Protein AF-A0A938ZQP7-F1 (afdb_monomer)

Radius of gyration: 25.9 Å; Cα contacts (8 Å, |Δi|>4): 261; chains: 1; bounding box: 76×61×59 Å

Nearest PDB structures (foldseek):
  6zbf-assembly1_D  TM=2.686E-01  e=8.916E+00  Plasmodium falciparum

Mean predicted aligned error: 12.5 Å

pLDDT: mean 76.98, std 20.57, range [27.81, 98.25]

Secondary structure (DSSP, 8-state):
-HHHHHHTT-----B-TTT-TT----GGGBHHHHHHHHHHT-TTTS-TTSS-S--S-TT-PPPSS--HHHHHHHHHHGGGHHHHHHHHHHHHHHHHHHHHS-SSTT---STT-BTTS-EE-TTSS-EESSB--TTTTHHHHHHGGGGB-TTS-BSS-HHHHHHHHHHHHIIIIIHHHHHHHHHTT---GGGGGG-HHHHHHHHHHHHHHHHHHHHHHHHHHHHHHHHHHHHS-----------------------------

Foldseek 3Di:
DVVVCVVVVAAFQADEPPDDDPRPPAPQQHPVLLVLLLQLLQCVQAPPPDPDPHNGCQPDDDDPDQDPVNVVSCVLSVVCSVVSLVLVLVLLVVVLVDLVDDPDPPDDLFAQKAQCDWHAHRRRPDIGSIDHASCLCSLVSSLQSLQADNSRDGVDDCVVCVVVLSCQCCVVPSVVVRNVCVVVVHHCHSVVSVPVVSSVVSNVSSNVVVVVVVVVVVVVVVVVVVVVVVVVDDDDDDDDDDDDDDDDDDDDDDDDDDDDD

Sequence (261 aa):
LAQLEQKEDRKFRIAYYQNQSGALRNAQCNVTHLLKLLYCLDRNKYNPDGNKRAKHPAGMSIPSNITDTERERLTALLPLLSQALWIEQRLYEIIQEHISNPRRKGVNDLASIDIRKTTLLPDSKYSFGFGAPTDLALPIIASYRVFLDKDYKWILPFNEFAEDFLQHLWTNYFRKYLVSEKTAGNTVGTKISRNQEIWESLYISAQSYLNQHLMQMVNSGKQESESEVTQGTKGRVQAGKKRNNSTRFLLRDSFWMGDGF

Solvent-accessible surface area (backbone atoms only — not comparable to full-atom values): 15704 Å² total; per-residue (Å²): 105,72,67,54,28,66,74,65,77,45,65,66,54,58,39,53,97,74,84,57,86,89,56,72,95,41,70,43,14,22,64,70,39,56,52,51,48,42,52,31,49,33,37,87,72,34,30,73,92,43,98,54,92,50,40,58,77,54,74,74,73,79,68,95,66,82,50,70,72,55,48,54,53,48,59,67,42,52,81,49,44,64,57,44,51,46,52,46,53,49,53,51,49,55,50,49,56,52,66,74,64,40,99,50,89,93,59,79,60,47,34,48,56,36,74,90,37,67,31,52,43,36,51,63,77,53,68,42,74,32,24,62,42,71,46,64,48,47,52,63,52,26,25,54,24,71,45,37,49,95,83,68,43,62,77,54,66,62,90,80,46,50,68,65,50,52,50,47,47,38,71,76,44,55,50,56,52,29,32,52,37,31,75,73,69,44,67,51,45,73,51,55,44,65,40,61,66,60,45,52,51,42,36,53,52,34,48,54,52,50,53,52,54,53,52,49,56,59,52,53,58,49,52,56,54,55,54,56,60,63,69,77,70,84,80,83,89,87,88,84,83,91,86,89,83,91,81,87,81,89,76,82,84,87,83,90,82,84,85,90,133

Structure (mmCIF, N/CA/C/O backbone):
data_AF-A0A938ZQP7-F1
#
_entry.id   AF-A0A938ZQP7-F1
#
loop_
_atom_site.group_PDB
_atom_site.id
_atom_site.type_symbol
_atom_site.label_atom_id
_atom_site.label_alt_id
_atom_site.label_comp_id
_atom_site.label_asym_id
_atom_site.label_entity_id
_atom_site.label_seq_id
_atom_site.pdbx_PDB_ins_code
_atom_site.Cartn_x
_atom_site.Cartn_y
_atom_site.Cartn_z
_atom_site.occupancy
_atom_site.B_iso_or_equiv
_atom_site.auth_seq_id
_atom_site.auth_comp_id
_atom_site.auth_asym_id
_atom_site.auth_atom_id
_atom_site.pdbx_PDB_model_num
ATOM 1 N N . LEU A 1 1 ? -0.598 -13.804 13.775 1.00 58.84 1 LEU A N 1
ATOM 2 C CA . LEU A 1 1 ? -0.369 -14.627 12.568 1.00 58.84 1 LEU A CA 1
ATOM 3 C C . LEU A 1 1 ? -1.213 -15.895 12.565 1.00 58.84 1 LEU A C 1
ATOM 5 O O . LEU A 1 1 ? -2.063 -15.988 11.706 1.00 58.84 1 LEU A O 1
ATOM 9 N N . ALA A 1 2 ? -1.055 -16.815 13.524 1.00 62.09 2 ALA A N 1
ATOM 10 C CA . ALA A 1 2 ? -1.832 -18.065 13.561 1.00 62.09 2 ALA A CA 1
ATOM 11 C C . ALA A 1 2 ? -3.360 -17.852 13.479 1.00 62.09 2 ALA A C 1
ATOM 13 O O . ALA A 1 2 ? -4.037 -18.531 12.722 1.00 62.09 2 ALA A O 1
ATOM 14 N N . GLN A 1 3 ? -3.892 -16.841 14.175 1.00 54.62 3 GLN A N 1
ATOM 15 C CA . GLN A 1 3 ?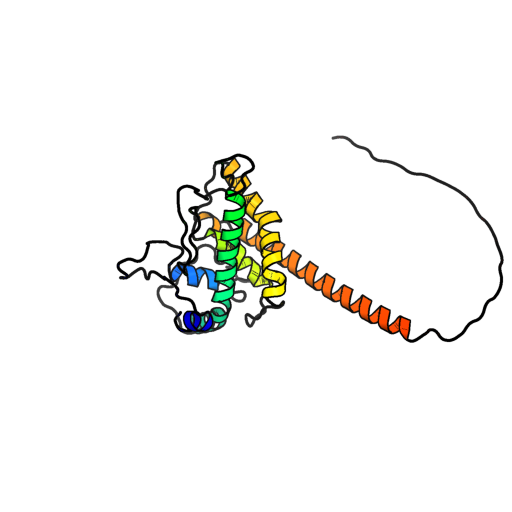 -5.310 -16.463 14.076 1.00 54.62 3 GLN A CA 1
ATOM 16 C C . GLN A 1 3 ? -5.709 -15.928 12.687 1.00 54.62 3 GLN A C 1
ATOM 18 O O . GLN A 1 3 ? -6.830 -16.150 12.248 1.00 54.62 3 GLN A O 1
ATOM 23 N N . LEU A 1 4 ? -4.801 -15.235 11.989 1.00 57.50 4 LEU A N 1
ATOM 24 C CA . LEU A 1 4 ? -5.029 -14.751 10.620 1.00 57.50 4 LEU A CA 1
ATOM 25 C C . LEU A 1 4 ? -4.969 -15.902 9.616 1.00 57.50 4 LEU A C 1
ATOM 27 O O . LEU A 1 4 ? -5.842 -15.997 8.768 1.00 57.50 4 LEU A O 1
ATOM 31 N N . GLU A 1 5 ? -3.995 -16.806 9.758 1.00 73.19 5 GLU A N 1
ATOM 32 C CA . GLU A 1 5 ? -3.909 -18.030 8.950 1.00 73.19 5 GLU A CA 1
ATOM 33 C C . GLU A 1 5 ? -5.172 -18.879 9.069 1.00 73.19 5 GLU A C 1
ATOM 35 O O . GLU A 1 5 ? -5.676 -19.383 8.074 1.00 73.19 5 GLU A O 1
ATOM 40 N N . GLN A 1 6 ? -5.699 -19.005 10.289 1.00 69.56 6 GLN A N 1
ATOM 41 C CA . GLN A 1 6 ? -6.927 -19.739 10.563 1.00 69.56 6 GLN A CA 1
ATOM 42 C C . GLN A 1 6 ? -8.164 -19.039 9.988 1.00 69.56 6 GLN A C 1
ATOM 44 O O . GLN A 1 6 ? -9.043 -19.700 9.447 1.00 69.56 6 GLN A O 1
ATOM 49 N N . LYS A 1 7 ? -8.249 -17.708 10.107 1.00 70.06 7 LYS A N 1
ATOM 50 C CA . LYS A 1 7 ? -9.383 -16.925 9.595 1.00 70.06 7 LYS A CA 1
ATOM 51 C C . LYS A 1 7 ? -9.429 -16.895 8.066 1.00 70.06 7 LYS A C 1
ATOM 53 O O . LYS A 1 7 ? -10.510 -16.827 7.494 1.00 70.06 7 LYS A O 1
ATOM 58 N N . GLU A 1 8 ? -8.268 -16.899 7.424 1.00 64.56 8 GLU A N 1
ATOM 59 C CA . GLU A 1 8 ? -8.134 -16.745 5.972 1.00 64.56 8 GLU A CA 1
ATOM 60 C C . GLU A 1 8 ? -7.824 -18.058 5.247 1.00 64.56 8 GLU A C 1
ATOM 62 O O . GLU A 1 8 ? -7.573 -18.031 4.046 1.00 64.56 8 GLU A O 1
ATOM 67 N N . ASP A 1 9 ? -7.814 -19.179 5.975 1.00 73.19 9 ASP A N 1
ATOM 68 C CA . ASP A 1 9 ? -7.474 -20.517 5.475 1.00 73.19 9 ASP A CA 1
ATOM 69 C C . ASP A 1 9 ? -6.221 -20.521 4.574 1.00 73.19 9 ASP A C 1
ATOM 71 O O . ASP A 1 9 ? -6.178 -21.104 3.489 1.00 73.19 9 ASP A O 1
ATOM 75 N N . ARG A 1 10 ? -5.174 -19.797 5.002 1.00 62.28 10 ARG A N 1
ATOM 76 C CA . ARG A 1 10 ? -3.914 -19.675 4.249 1.00 62.28 10 ARG A CA 1
ATOM 77 C C . ARG A 1 10 ? -2.685 -19.660 5.143 1.00 62.28 10 ARG A C 1
ATOM 79 O O . ARG A 1 10 ? -2.745 -19.250 6.296 1.00 62.28 10 ARG A O 1
ATOM 86 N N . LYS A 1 11 ? -1.544 -20.091 4.597 1.00 65.69 11 LYS A N 1
ATOM 87 C CA . LYS A 1 11 ? -0.241 -20.109 5.284 1.00 65.69 11 LYS A CA 1
ATOM 88 C C . LYS A 1 11 ? 0.623 -18.928 4.860 1.00 65.69 11 LYS A C 1
ATOM 90 O O . LYS A 1 11 ? 0.843 -18.742 3.668 1.00 65.69 11 LYS A O 1
ATOM 95 N N . PHE A 1 12 ? 1.168 -18.182 5.820 1.00 64.94 12 PHE A N 1
ATOM 96 C CA . PHE A 1 12 ? 2.113 -17.101 5.543 1.00 64.94 12 PHE A CA 1
ATOM 97 C C . PHE A 1 12 ? 3.554 -17.565 5.775 1.00 64.94 12 PHE A C 1
ATOM 99 O O . PHE A 1 12 ? 3.901 -18.026 6.862 1.00 64.94 12 PHE A O 1
ATOM 106 N N . ARG A 1 13 ? 4.433 -17.415 4.775 1.00 65.62 13 ARG A N 1
ATOM 107 C CA . ARG A 1 13 ? 5.876 -17.657 4.940 1.00 65.62 13 ARG A CA 1
ATOM 108 C C . ARG A 1 13 ? 6.554 -16.364 5.341 1.00 65.62 13 ARG A C 1
ATOM 110 O O . ARG A 1 13 ? 7.072 -15.621 4.511 1.00 65.62 13 ARG A O 1
ATOM 117 N N . ILE A 1 14 ? 6.558 -16.114 6.641 1.00 63.59 14 ILE A N 1
ATOM 118 C CA . ILE A 1 14 ? 7.239 -14.956 7.201 1.00 63.59 14 ILE A CA 1
ATOM 119 C C . ILE A 1 14 ? 8.586 -15.400 7.753 1.00 63.59 14 ILE A C 1
ATOM 121 O O . ILE A 1 14 ? 8.661 -16.122 8.746 1.00 63.59 14 ILE A O 1
ATOM 125 N N . ALA A 1 15 ? 9.652 -14.936 7.113 1.00 56.88 15 ALA A N 1
ATOM 126 C CA . ALA A 1 15 ? 10.998 -15.052 7.626 1.00 56.88 15 ALA A CA 1
ATOM 127 C C . ALA A 1 15 ? 11.152 -14.106 8.825 1.00 56.88 15 ALA A C 1
ATOM 129 O O . ALA A 1 15 ? 11.173 -12.881 8.685 1.00 56.88 15 ALA A O 1
ATOM 130 N N . TYR A 1 16 ? 11.294 -14.676 10.020 1.00 55.50 16 TYR A N 1
ATOM 131 C CA . TYR A 1 16 ? 11.925 -13.959 11.122 1.00 55.50 16 TYR A CA 1
ATOM 132 C C . TYR A 1 16 ? 13.418 -13.836 10.808 1.00 55.50 16 TYR A C 1
ATOM 134 O O . TYR A 1 16 ? 14.054 -14.821 10.432 1.00 55.50 16 TYR A O 1
ATOM 142 N N . TYR A 1 17 ? 14.000 -12.644 10.986 1.00 51.25 17 TYR A N 1
ATOM 143 C CA . TYR A 1 17 ? 15.439 -12.414 10.761 1.00 51.25 17 TYR A CA 1
ATOM 144 C C . TYR A 1 17 ? 16.355 -13.331 11.586 1.00 51.25 17 TYR A C 1
ATOM 146 O O . TYR A 1 17 ? 17.546 -13.426 11.303 1.00 51.25 17 TYR A O 1
ATOM 154 N N . GLN A 1 18 ? 15.807 -14.034 12.574 1.00 42.97 18 GLN A N 1
ATOM 155 C CA . GLN A 1 18 ? 16.503 -15.046 13.343 1.00 42.97 18 GLN A CA 1
ATOM 156 C C . GLN A 1 18 ? 15.876 -16.422 13.056 1.00 42.97 18 GLN A C 1
ATOM 158 O O . GLN A 1 18 ? 14.805 -16.752 13.554 1.00 42.97 18 GLN A O 1
ATOM 163 N N . ASN A 1 19 ? 16.602 -17.231 12.276 1.00 46.84 19 ASN A N 1
ATOM 164 C CA . ASN A 1 19 ? 16.623 -18.700 12.358 1.00 46.84 19 ASN A CA 1
ATOM 165 C C . ASN A 1 19 ? 15.533 -19.535 11.656 1.00 46.84 19 ASN A C 1
ATOM 167 O O . ASN A 1 19 ? 15.230 -20.627 12.127 1.00 46.84 19 ASN A O 1
ATOM 171 N N . GLN A 1 20 ? 15.009 -19.131 10.495 1.00 53.50 20 GLN A N 1
ATOM 172 C CA . GLN A 1 20 ? 14.340 -20.098 9.604 1.00 53.50 20 GLN A CA 1
ATOM 173 C C . GLN A 1 20 ? 15.268 -20.519 8.461 1.00 53.50 20 GLN A C 1
ATOM 175 O O . GLN A 1 20 ? 15.468 -19.785 7.491 1.00 53.50 20 GLN A O 1
ATOM 180 N N . SER A 1 21 ? 15.856 -21.711 8.577 1.00 52.44 21 SER A N 1
ATOM 181 C CA . SER A 1 21 ? 16.534 -22.377 7.463 1.00 52.44 21 SER A CA 1
ATOM 182 C C . SER A 1 21 ? 15.525 -22.647 6.336 1.00 52.44 21 SER A C 1
ATOM 184 O O . SER A 1 21 ? 14.443 -23.176 6.569 1.00 52.44 21 SER A O 1
ATOM 186 N N . GLY A 1 22 ? 15.856 -22.245 5.104 1.00 56.53 22 GLY A N 1
ATOM 187 C CA . GLY A 1 22 ? 15.028 -22.487 3.911 1.00 56.53 22 GLY A CA 1
ATOM 188 C C . GLY A 1 22 ? 14.024 -21.386 3.533 1.00 56.53 22 GLY A C 1
ATOM 189 O O . GLY A 1 22 ? 13.454 -21.452 2.444 1.00 56.53 22 GLY A O 1
ATOM 190 N N . ALA A 1 23 ? 13.828 -20.348 4.354 1.00 57.09 23 ALA A N 1
ATOM 191 C CA . ALA A 1 23 ? 13.018 -19.194 3.959 1.00 57.09 23 ALA A CA 1
ATOM 192 C C . ALA A 1 23 ? 13.810 -18.261 3.024 1.00 57.09 23 ALA A C 1
ATOM 194 O O . ALA A 1 23 ? 14.962 -17.909 3.297 1.00 57.09 23 ALA A O 1
ATOM 195 N N . LEU A 1 24 ? 13.196 -17.842 1.912 1.00 57.56 24 LEU A N 1
ATOM 196 C CA . LEU A 1 24 ? 13.799 -16.867 1.001 1.00 57.56 24 LEU A CA 1
ATOM 197 C C . LEU A 1 24 ? 14.047 -15.552 1.756 1.00 57.56 24 LEU A C 1
ATOM 199 O O . LEU A 1 24 ? 13.143 -15.017 2.397 1.00 57.56 24 LEU A O 1
ATOM 203 N N . ARG A 1 25 ? 15.272 -15.013 1.665 1.00 67.94 25 ARG A N 1
ATOM 204 C CA . ARG A 1 25 ? 15.647 -13.703 2.227 1.00 67.94 25 ARG A CA 1
ATOM 205 C C . ARG A 1 25 ? 15.014 -12.580 1.398 1.00 67.94 25 ARG A C 1
ATOM 207 O O . ARG A 1 25 ? 15.701 -11.890 0.651 1.00 67.94 25 ARG A O 1
ATOM 214 N N . ASN A 1 26 ? 13.697 -12.434 1.492 1.00 75.88 26 ASN A N 1
ATOM 215 C CA . ASN A 1 26 ? 12.934 -11.387 0.828 1.00 75.88 26 ASN A CA 1
ATOM 216 C C . ASN A 1 26 ? 12.410 -10.396 1.877 1.00 75.88 26 ASN A C 1
ATOM 218 O O . ASN A 1 26 ? 11.833 -10.797 2.886 1.00 75.88 26 ASN A O 1
ATOM 222 N N . ALA A 1 27 ? 12.627 -9.101 1.653 1.00 78.81 27 ALA A N 1
ATOM 223 C CA . ALA A 1 27 ? 12.241 -8.060 2.599 1.00 78.81 27 ALA A CA 1
ATOM 224 C C . ALA A 1 27 ? 10.713 -7.902 2.726 1.00 78.81 27 ALA A C 1
ATOM 226 O O . ALA A 1 27 ? 10.246 -7.519 3.796 1.00 78.81 27 ALA A O 1
ATOM 227 N N . GLN A 1 28 ? 9.943 -8.281 1.703 1.00 83.50 28 GLN A N 1
ATOM 228 C CA . GLN A 1 28 ? 8.482 -8.366 1.746 1.00 83.50 28 GLN A CA 1
ATOM 229 C C . GLN A 1 28 ? 8.001 -9.524 2.636 1.00 83.50 28 GLN A C 1
ATOM 231 O O . GLN A 1 28 ? 6.921 -9.456 3.198 1.00 83.50 28 GLN A O 1
ATOM 236 N N . CYS A 1 29 ? 8.799 -10.573 2.847 1.00 76.25 29 CYS A N 1
ATOM 237 C CA . CYS A 1 29 ? 8.424 -11.741 3.655 1.00 76.25 29 CYS A CA 1
ATOM 238 C C . CYS A 1 29 ? 8.802 -11.596 5.138 1.00 76.25 29 CYS A C 1
ATOM 240 O O . CYS A 1 29 ? 9.058 -12.587 5.811 1.00 76.25 29 CYS A O 1
ATOM 242 N N . ASN A 1 30 ? 8.890 -10.377 5.662 1.00 79.31 30 ASN A N 1
ATOM 243 C CA . ASN A 1 30 ? 9.384 -10.106 7.012 1.00 79.31 30 ASN A CA 1
ATOM 244 C C . ASN A 1 30 ? 8.280 -9.510 7.900 1.00 79.31 30 ASN A C 1
ATOM 246 O O . ASN A 1 30 ? 7.484 -8.692 7.450 1.00 79.31 30 ASN A O 1
ATOM 250 N N . VAL A 1 31 ? 8.272 -9.835 9.196 1.00 81.25 31 VAL A N 1
ATOM 251 C CA . VAL A 1 31 ? 7.415 -9.182 10.205 1.00 81.25 31 VAL A CA 1
ATOM 252 C C . VAL A 1 31 ? 7.536 -7.661 10.169 1.00 81.25 31 VAL A C 1
ATOM 254 O O . VAL A 1 31 ? 6.540 -6.961 10.335 1.00 81.25 31 VAL A O 1
ATOM 257 N N . THR A 1 32 ? 8.734 -7.132 9.902 1.00 84.56 32 THR A N 1
ATOM 258 C CA . THR A 1 32 ? 8.933 -5.688 9.733 1.00 84.56 32 THR A CA 1
ATOM 259 C C . THR A 1 32 ? 8.050 -5.116 8.633 1.00 84.56 32 THR A C 1
ATOM 261 O O . THR A 1 32 ? 7.488 -4.038 8.800 1.00 84.56 32 THR A O 1
ATOM 264 N N . HIS A 1 33 ? 7.908 -5.838 7.524 1.00 87.00 33 HIS A N 1
ATOM 265 C CA . HIS A 1 33 ? 7.038 -5.439 6.428 1.00 87.00 33 HIS A CA 1
ATOM 266 C C . HIS A 1 33 ? 5.578 -5.401 6.875 1.00 87.00 33 HIS A C 1
ATOM 268 O O . HIS A 1 33 ? 4.927 -4.374 6.728 1.00 87.00 33 HIS A O 1
ATOM 274 N N . LEU A 1 34 ? 5.097 -6.448 7.549 1.00 89.12 34 LEU A N 1
ATOM 275 C CA . LEU A 1 34 ? 3.718 -6.499 8.055 1.00 89.12 34 LEU A CA 1
ATOM 276 C C . LEU A 1 34 ? 3.392 -5.356 9.020 1.00 89.12 34 LEU A C 1
ATOM 278 O O . LEU A 1 34 ? 2.321 -4.758 8.945 1.00 89.12 34 LEU A O 1
ATOM 282 N N . LEU A 1 35 ? 4.329 -5.018 9.907 1.00 89.31 35 LEU A N 1
ATOM 283 C CA . LEU A 1 35 ? 4.176 -3.872 10.801 1.00 89.31 35 LEU A CA 1
ATOM 284 C C . LEU A 1 35 ? 4.131 -2.555 10.020 1.00 89.31 35 LEU A C 1
ATOM 286 O O . LEU A 1 35 ? 3.311 -1.695 10.335 1.00 89.31 35 LEU A O 1
ATOM 290 N N . LYS A 1 36 ? 4.950 -2.406 8.969 1.00 90.94 36 LYS A N 1
ATOM 291 C CA . LYS A 1 36 ? 4.877 -1.239 8.081 1.00 90.94 36 LYS A CA 1
ATOM 292 C C . LYS A 1 36 ? 3.511 -1.126 7.401 1.00 90.94 36 LYS A C 1
ATOM 294 O O . LYS A 1 36 ? 2.976 -0.020 7.354 1.00 90.94 36 LYS A O 1
ATOM 299 N N . LEU A 1 37 ? 2.938 -2.239 6.933 1.00 92.94 37 LEU A N 1
ATOM 300 C CA . LEU A 1 37 ? 1.598 -2.264 6.336 1.00 92.94 37 LEU A CA 1
ATOM 301 C C . LEU A 1 37 ? 0.533 -1.772 7.328 1.00 92.94 37 LEU A C 1
ATOM 303 O O . LEU A 1 37 ? -0.262 -0.898 6.995 1.00 92.94 37 LEU A O 1
ATOM 307 N N . LEU A 1 38 ? 0.559 -2.269 8.569 1.00 93.44 38 LEU A N 1
ATOM 308 C CA . LEU A 1 38 ? -0.383 -1.847 9.611 1.00 93.44 38 LEU A CA 1
ATOM 309 C C . LEU A 1 38 ? -0.243 -0.367 9.966 1.00 93.44 38 LEU A C 1
ATOM 311 O O . LEU A 1 38 ? -1.240 0.343 10.062 1.00 93.44 38 LEU A O 1
ATOM 315 N N . TYR A 1 39 ? 0.985 0.122 10.127 1.00 92.25 39 TYR A N 1
ATOM 316 C CA . TYR A 1 39 ? 1.218 1.532 10.428 1.00 92.25 39 TYR A CA 1
ATOM 317 C C . TYR A 1 39 ? 0.777 2.467 9.297 1.00 92.25 39 TYR A C 1
ATOM 319 O O . TYR A 1 39 ? 0.413 3.609 9.567 1.00 92.25 39 TYR A O 1
ATOM 327 N N . CYS A 1 40 ? 0.747 2.000 8.046 1.00 93.88 40 CYS A N 1
ATOM 328 C CA . CYS A 1 40 ? 0.158 2.760 6.944 1.00 93.88 40 CYS A CA 1
ATOM 329 C C . CYS A 1 40 ? -1.342 3.013 7.145 1.00 93.88 40 CYS A C 1
ATOM 331 O O . CYS A 1 40 ? -1.827 4.078 6.771 1.00 93.88 40 CYS A O 1
ATOM 333 N N . LEU A 1 41 ? -2.057 2.093 7.793 1.00 95.31 41 LEU A N 1
ATOM 334 C CA . LEU A 1 41 ? -3.485 2.224 8.098 1.00 95.31 41 LEU A CA 1
ATOM 335 C C . LEU A 1 41 ? -3.770 2.882 9.459 1.00 95.31 41 LEU A C 1
ATOM 337 O O . LEU A 1 41 ? -4.927 3.090 9.817 1.00 95.31 41 LEU A O 1
ATOM 341 N N . ASP A 1 42 ? -2.739 3.265 10.213 1.00 93.56 42 ASP A N 1
ATOM 342 C CA . ASP A 1 42 ? -2.888 3.926 11.510 1.00 93.56 42 ASP A CA 1
ATOM 343 C C . ASP A 1 42 ? -3.282 5.402 11.346 1.00 93.56 42 ASP A C 1
ATOM 345 O O . ASP A 1 42 ? -2.462 6.321 11.443 1.00 93.56 42 ASP A O 1
ATOM 349 N N . ARG A 1 43 ? -4.577 5.627 11.100 1.00 90.94 43 ARG A N 1
ATOM 350 C CA . ARG A 1 43 ? -5.168 6.962 10.953 1.00 90.94 43 ARG A CA 1
ATOM 351 C C . ARG A 1 43 ? -4.927 7.849 12.172 1.00 90.94 43 ARG A C 1
ATOM 353 O O . ARG A 1 43 ? -4.690 9.043 12.025 1.00 90.94 43 ARG A O 1
ATOM 360 N N . ASN A 1 44 ? -4.991 7.295 13.379 1.00 89.75 44 ASN A N 1
ATOM 361 C CA . ASN A 1 44 ? -4.909 8.088 14.605 1.00 89.75 44 ASN A CA 1
ATOM 362 C C . ASN A 1 44 ? -3.489 8.601 14.870 1.00 89.75 44 ASN A C 1
ATOM 364 O O . ASN A 1 44 ? -3.308 9.702 15.411 1.00 89.75 44 ASN A O 1
ATOM 368 N N . LYS A 1 45 ? -2.466 7.820 14.508 1.00 88.19 45 LYS A N 1
ATOM 369 C CA . LYS A 1 45 ? -1.064 8.236 14.600 1.00 88.19 45 LYS A CA 1
ATOM 370 C C . LYS A 1 45 ? -0.658 9.108 13.418 1.00 88.19 45 LYS A C 1
ATOM 372 O O . LYS A 1 45 ? -0.048 10.151 13.650 1.00 88.19 45 LYS A O 1
ATOM 377 N N . TYR A 1 46 ? -1.030 8.716 12.201 1.00 87.19 46 TYR A N 1
ATOM 378 C CA . TYR A 1 46 ? -0.632 9.367 10.954 1.00 87.19 46 TYR A CA 1
ATOM 379 C C . TYR A 1 46 ? -1.839 10.005 10.260 1.00 87.19 46 TYR A C 1
ATOM 381 O O . TYR A 1 46 ? -2.397 9.458 9.309 1.00 87.19 46 TYR A O 1
ATOM 389 N N . ASN A 1 47 ? -2.224 11.198 10.715 1.00 80.19 47 ASN A N 1
ATOM 390 C CA . ASN A 1 47 ? -3.255 12.008 10.070 1.00 80.19 47 ASN A CA 1
ATOM 391 C C . ASN A 1 47 ? -2.642 13.307 9.518 1.00 80.19 47 ASN A C 1
ATOM 393 O O . ASN A 1 47 ? -2.224 14.142 10.324 1.00 80.19 47 ASN A O 1
ATOM 397 N N . PRO A 1 48 ? -2.601 13.507 8.188 1.00 72.31 48 PRO A N 1
ATOM 398 C CA . PRO A 1 48 ? -2.147 14.757 7.580 1.00 72.31 48 PRO A CA 1
ATOM 399 C C . PRO A 1 48 ? -2.976 15.983 7.964 1.00 72.31 48 PRO A C 1
ATOM 401 O O . PRO A 1 48 ? -2.412 17.076 8.007 1.00 72.31 48 PRO A O 1
ATOM 404 N N . ASP A 1 49 ? -4.258 15.794 8.298 1.00 74.25 49 ASP A N 1
ATOM 405 C CA . ASP A 1 49 ? -5.152 16.860 8.776 1.00 74.25 49 ASP A CA 1
ATOM 406 C C . ASP A 1 49 ? -4.971 17.143 10.279 1.00 74.25 49 ASP A C 1
ATOM 408 O O . ASP A 1 49 ? -5.533 18.090 10.824 1.00 74.25 49 ASP A O 1
ATOM 412 N N . GLY A 1 50 ? -4.226 16.293 10.990 1.00 69.81 50 GLY A N 1
ATOM 413 C CA . GLY A 1 50 ? -3.966 16.458 12.413 1.00 69.81 50 GLY A CA 1
ATOM 414 C C . GLY A 1 50 ? -2.821 17.434 12.68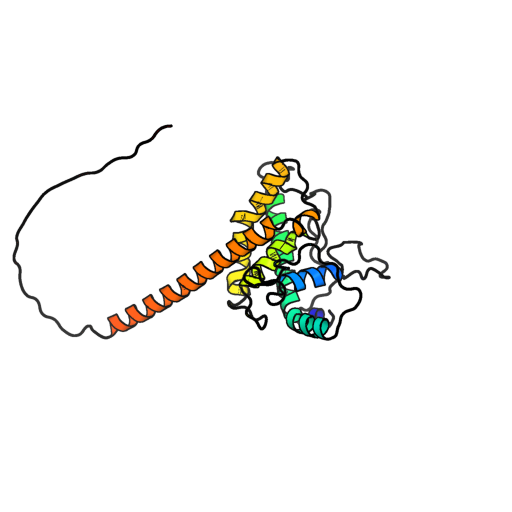8 1.00 69.81 50 GLY A C 1
ATOM 415 O O . GLY A 1 50 ? -1.858 17.523 11.933 1.00 69.81 50 GLY A O 1
ATOM 416 N N . ASN A 1 51 ? -2.839 18.065 13.864 1.00 66.81 51 ASN A N 1
ATOM 417 C CA . ASN A 1 51 ? -1.761 18.949 14.338 1.00 66.81 51 ASN A CA 1
ATOM 418 C C . ASN A 1 51 ? -0.462 18.206 14.734 1.00 66.81 51 ASN A C 1
ATOM 420 O O . ASN A 1 51 ? 0.386 18.750 15.441 1.00 66.81 51 ASN A O 1
ATOM 424 N N . LYS A 1 52 ? -0.299 16.937 14.341 1.00 69.81 52 LYS A N 1
ATOM 425 C CA . LYS A 1 52 ? 0.860 16.115 14.712 1.00 69.81 52 LYS A CA 1
ATOM 426 C C . LYS A 1 52 ? 2.001 16.315 13.714 1.00 69.81 52 LYS A C 1
ATOM 428 O O . LYS A 1 52 ? 1.793 16.393 12.510 1.00 69.81 52 LYS A O 1
ATOM 433 N N . ARG A 1 53 ? 3.239 16.306 14.222 1.00 62.34 53 ARG A N 1
ATOM 434 C CA . ARG A 1 53 ? 4.464 16.484 13.418 1.00 62.34 53 ARG A CA 1
ATOM 435 C C . ARG A 1 53 ? 4.706 15.352 12.404 1.00 62.34 53 ARG A C 1
ATOM 437 O O . ARG A 1 53 ? 5.344 15.584 11.385 1.00 62.34 53 ARG A O 1
ATOM 444 N N . ALA A 1 54 ? 4.212 14.141 12.670 1.00 69.38 54 ALA A N 1
ATOM 445 C CA . ALA A 1 54 ? 4.372 12.980 11.793 1.00 69.38 54 ALA A CA 1
ATOM 446 C C . ALA A 1 54 ? 3.081 12.701 11.003 1.00 69.38 54 ALA A C 1
ATOM 448 O O . ALA A 1 54 ? 2.184 12.019 11.491 1.00 69.38 54 ALA A O 1
ATOM 449 N N . LYS A 1 55 ? 2.995 13.223 9.774 1.00 79.25 55 LYS A N 1
ATOM 450 C CA . LYS A 1 55 ? 1.819 13.061 8.893 1.00 79.25 55 LYS A CA 1
ATOM 451 C C . LYS A 1 55 ? 1.771 11.718 8.163 1.00 79.25 55 LYS A C 1
ATOM 453 O O . LYS A 1 55 ? 0.693 11.225 7.824 1.00 79.25 55 LYS A O 1
ATOM 458 N N . HIS A 1 56 ? 2.944 11.126 7.945 1.00 83.38 56 HIS A N 1
ATOM 459 C CA . HIS A 1 56 ? 3.122 9.885 7.205 1.00 83.38 56 HIS A CA 1
ATOM 460 C C . HIS A 1 56 ? 4.119 8.967 7.915 1.00 83.38 56 HIS A C 1
ATOM 462 O O . HIS A 1 56 ? 5.056 9.461 8.550 1.00 83.38 56 HIS A O 1
ATOM 468 N N . PRO A 1 57 ? 3.974 7.643 7.767 1.00 80.75 57 PRO A N 1
ATOM 469 C CA . PRO A 1 57 ? 4.922 6.651 8.268 1.00 80.75 57 PRO A CA 1
ATOM 470 C C . PRO A 1 57 ? 6.231 6.598 7.442 1.00 80.75 57 PRO A C 1
ATOM 472 O O . PRO A 1 57 ? 6.777 5.531 7.158 1.00 80.75 57 PRO A O 1
ATOM 475 N N . ALA A 1 58 ? 6.757 7.757 7.041 1.00 69.75 58 ALA A N 1
ATOM 476 C CA . ALA A 1 58 ? 7.998 7.868 6.289 1.00 69.75 58 ALA A CA 1
ATOM 477 C C . ALA A 1 58 ? 9.196 7.550 7.199 1.00 69.75 58 ALA A C 1
ATOM 479 O O . ALA A 1 58 ? 9.405 8.204 8.219 1.00 69.75 58 ALA A O 1
ATOM 480 N N . GLY A 1 59 ? 9.989 6.537 6.841 1.00 62.34 59 GLY A N 1
ATOM 481 C CA . GLY A 1 59 ? 11.206 6.184 7.581 1.00 62.34 59 GLY A CA 1
ATOM 482 C C . GLY A 1 59 ? 10.982 5.465 8.916 1.00 62.34 59 GLY A C 1
ATOM 483 O O . GLY A 1 59 ? 11.812 5.602 9.809 1.00 62.34 59 GLY A O 1
ATOM 484 N N . MET A 1 60 ? 9.895 4.699 9.064 1.00 66.38 60 MET A N 1
ATOM 485 C CA . MET A 1 60 ? 9.631 3.938 10.291 1.00 66.38 60 MET A CA 1
ATOM 486 C C . MET A 1 60 ? 10.805 3.037 10.684 1.00 66.38 60 MET A C 1
ATOM 488 O O . MET A 1 60 ? 11.088 2.035 10.024 1.00 66.38 60 MET A O 1
ATOM 492 N N . SER A 1 61 ? 11.444 3.372 11.804 1.00 59.06 61 SER A N 1
ATOM 493 C CA . SER A 1 61 ? 12.170 2.408 12.615 1.00 59.06 61 SER A CA 1
ATOM 494 C C . SER A 1 61 ? 11.148 1.681 13.481 1.00 59.06 61 SER A C 1
ATOM 496 O O . SER A 1 61 ? 10.355 2.295 14.196 1.00 59.06 61 SER A O 1
ATOM 498 N N . ILE A 1 62 ? 11.119 0.356 13.382 1.00 64.31 62 ILE A N 1
ATOM 499 C CA . ILE A 1 62 ? 10.308 -0.437 14.303 1.00 64.31 62 ILE A CA 1
ATOM 500 C C . ILE A 1 62 ? 10.965 -0.314 15.673 1.00 64.31 62 ILE A C 1
ATOM 502 O O . ILE A 1 62 ? 12.179 -0.529 15.767 1.00 64.31 62 ILE A O 1
ATOM 506 N N . PRO A 1 63 ? 10.211 0.064 16.716 1.00 63.41 63 PRO A N 1
ATOM 507 C CA . PRO A 1 63 ? 10.780 0.177 18.043 1.00 63.41 63 PRO A CA 1
ATOM 508 C C . PRO A 1 63 ? 11.297 -1.195 18.486 1.00 63.41 63 PRO A C 1
ATOM 510 O O . PRO A 1 63 ? 10.632 -2.213 18.298 1.00 63.41 63 PRO A O 1
ATOM 513 N N . SER A 1 64 ? 12.500 -1.221 19.061 1.00 67.25 64 SER A N 1
ATOM 514 C CA . SER A 1 64 ? 13.128 -2.449 19.566 1.00 67.25 64 SER A CA 1
ATOM 515 C C . SER A 1 64 ? 12.312 -3.109 20.680 1.00 67.25 64 SER A C 1
ATOM 517 O O . SER A 1 64 ? 12.378 -4.323 20.835 1.00 67.25 64 SER A O 1
ATOM 519 N N . ASN A 1 65 ? 11.503 -2.319 21.396 1.00 73.31 65 ASN A N 1
ATOM 520 C CA . ASN A 1 65 ? 10.564 -2.763 22.418 1.00 73.31 65 ASN A CA 1
ATOM 521 C C . ASN A 1 65 ? 9.158 -2.221 22.120 1.00 73.31 65 ASN A C 1
ATOM 523 O O . ASN A 1 65 ? 8.988 -1.035 21.840 1.00 73.31 65 ASN A O 1
ATOM 527 N N . I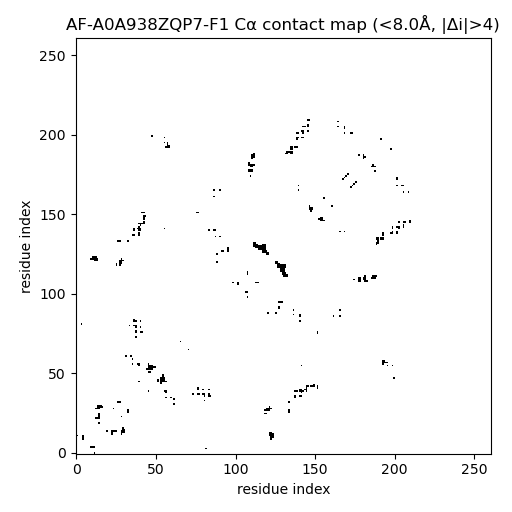LE A 1 66 ? 8.145 -3.082 22.221 1.00 78.31 66 ILE A N 1
ATOM 528 C CA . ILE A 1 66 ? 6.732 -2.709 22.071 1.00 78.31 66 ILE A CA 1
ATOM 529 C C . ILE A 1 66 ? 6.179 -2.404 23.467 1.00 78.31 66 ILE A C 1
ATOM 531 O O . ILE A 1 66 ? 6.102 -3.304 24.301 1.00 78.31 66 ILE A O 1
ATOM 535 N N . THR A 1 67 ? 5.811 -1.146 23.720 1.00 85.94 67 THR A N 1
ATOM 536 C CA . THR A 1 67 ? 5.133 -0.741 24.964 1.00 85.94 67 THR A CA 1
ATOM 537 C C . THR A 1 67 ? 3.699 -1.269 24.997 1.00 85.94 67 THR A C 1
ATOM 539 O O . THR A 1 67 ? 3.139 -1.605 23.951 1.00 85.94 67 THR A O 1
ATOM 542 N N . ASP A 1 68 ? 3.068 -1.308 26.171 1.00 88.44 68 ASP A N 1
ATOM 543 C CA . ASP A 1 68 ? 1.683 -1.789 26.295 1.00 88.44 68 ASP A CA 1
ATOM 544 C C . ASP A 1 68 ? 0.701 -0.949 25.469 1.00 88.44 68 ASP A C 1
ATOM 546 O O . ASP A 1 68 ? -0.124 -1.496 24.743 1.00 88.44 68 ASP A O 1
ATOM 550 N N . THR A 1 69 ? 0.881 0.373 25.432 1.00 87.44 69 THR A N 1
ATOM 551 C CA . THR A 1 69 ? 0.092 1.265 24.565 1.00 87.44 69 THR A CA 1
ATOM 552 C C . THR A 1 69 ? 0.284 0.956 23.077 1.00 87.44 69 THR A C 1
ATOM 554 O O . THR A 1 69 ? -0.664 0.984 22.291 1.00 87.44 69 THR A O 1
ATOM 557 N N . GLU A 1 70 ? 1.516 0.656 22.655 1.00 85.75 70 GLU A N 1
ATOM 558 C CA . GLU A 1 70 ? 1.803 0.300 21.263 1.00 85.75 70 GLU A CA 1
ATOM 559 C C . GLU A 1 70 ? 1.185 -1.066 20.920 1.00 85.75 70 GLU A C 1
ATOM 561 O O . GLU A 1 70 ? 0.661 -1.250 19.821 1.00 85.75 70 GLU A O 1
ATOM 566 N N . ARG A 1 71 ? 1.191 -2.003 21.877 1.00 88.19 71 ARG A N 1
ATOM 567 C CA . ARG A 1 71 ? 0.567 -3.327 21.771 1.00 88.19 71 ARG A CA 1
ATOM 568 C C . ARG A 1 71 ? -0.950 -3.227 21.640 1.00 88.19 71 ARG A C 1
ATOM 570 O O . ARG A 1 71 ? -1.510 -3.871 20.755 1.00 88.19 71 ARG A O 1
ATOM 577 N N . GLU A 1 72 ? -1.611 -2.428 22.469 1.00 90.50 72 GLU A N 1
ATOM 578 C CA . GLU A 1 72 ? -3.055 -2.181 22.380 1.00 90.50 72 GLU A CA 1
ATOM 579 C C . GLU A 1 72 ? -3.425 -1.590 21.017 1.00 90.50 72 GLU A C 1
ATOM 581 O O . GLU A 1 72 ? -4.316 -2.097 20.333 1.00 90.50 72 GLU A O 1
ATOM 586 N N . ARG A 1 73 ? -2.671 -0.585 20.555 1.00 89.75 73 ARG A N 1
ATOM 587 C CA . ARG A 1 73 ? -2.905 0.031 19.243 1.00 89.75 73 ARG A CA 1
ATOM 588 C C . ARG A 1 73 ? -2.711 -0.956 18.092 1.00 89.75 73 ARG A C 1
ATOM 590 O O . ARG A 1 73 ? -3.543 -1.012 17.191 1.00 89.75 73 ARG A O 1
ATOM 597 N N . LEU A 1 74 ? -1.641 -1.752 18.121 1.00 89.94 74 LEU A N 1
ATOM 598 C CA . LEU A 1 74 ? -1.407 -2.802 17.125 1.00 89.94 74 LEU A CA 1
ATOM 599 C C . LEU A 1 74 ? -2.505 -3.869 17.154 1.00 89.94 74 LEU A C 1
ATOM 601 O O . LEU A 1 74 ? -2.885 -4.367 16.100 1.00 89.94 74 LEU A O 1
ATOM 605 N N . THR A 1 75 ? -3.042 -4.188 18.332 1.00 90.94 75 THR A N 1
ATOM 606 C CA . THR A 1 75 ? -4.161 -5.128 18.484 1.00 90.94 75 THR A CA 1
ATOM 607 C C . THR A 1 75 ? -5.424 -4.593 17.810 1.00 90.94 75 THR A C 1
ATOM 609 O O . THR A 1 75 ? -6.091 -5.344 17.104 1.00 90.94 75 THR A O 1
ATOM 612 N N . ALA A 1 76 ? -5.710 -3.294 17.944 1.00 92.75 76 ALA A N 1
ATOM 613 C CA . ALA A 1 76 ? -6.834 -2.645 17.266 1.00 92.75 76 ALA A CA 1
ATOM 614 C C . ALA A 1 76 ? -6.662 -2.565 15.737 1.00 92.75 76 ALA A C 1
ATOM 616 O O . ALA A 1 76 ? -7.642 -2.644 15.004 1.00 92.75 76 ALA A O 1
ATOM 617 N N . LEU A 1 77 ? -5.423 -2.443 15.248 1.00 93.75 77 LEU A N 1
ATOM 618 C CA . LEU A 1 77 ? -5.103 -2.408 13.815 1.00 93.75 77 LEU A CA 1
ATOM 619 C C . LEU A 1 77 ? -5.053 -3.795 13.167 1.00 93.75 77 LEU A C 1
ATOM 621 O O . LEU A 1 77 ? -5.260 -3.915 11.963 1.00 93.75 77 LEU A O 1
ATOM 625 N N . LEU A 1 78 ? -4.764 -4.844 13.940 1.00 92.44 78 LEU A N 1
ATOM 626 C CA . LEU A 1 78 ? -4.554 -6.199 13.430 1.00 92.44 78 LEU A CA 1
ATOM 627 C C . LEU A 1 78 ? -5.692 -6.726 12.529 1.00 92.44 78 LEU A C 1
ATOM 629 O O . LEU A 1 78 ? -5.371 -7.380 11.534 1.00 92.44 78 LEU A O 1
ATOM 633 N N . PRO A 1 79 ? -6.985 -6.439 12.795 1.00 93.06 79 PRO A N 1
ATOM 634 C CA . PRO A 1 79 ? -8.076 -6.821 11.901 1.00 93.06 79 PRO A CA 1
ATOM 635 C C . PRO A 1 79 ? -7.961 -6.267 10.477 1.00 93.06 79 PRO A C 1
ATOM 637 O O . PRO A 1 79 ? -8.544 -6.868 9.581 1.00 93.06 79 PRO A O 1
ATOM 640 N N . LEU A 1 80 ? -7.216 -5.172 10.273 1.00 94.62 80 LEU A N 1
ATOM 641 C CA . LEU A 1 80 ? -6.993 -4.537 8.971 1.00 94.62 80 LEU A CA 1
ATOM 642 C C . LEU A 1 80 ? -5.849 -5.166 8.162 1.00 94.62 80 LEU A C 1
ATOM 644 O O . LEU A 1 80 ? -5.640 -4.806 7.002 1.00 94.62 80 LEU A O 1
ATOM 648 N N . LEU A 1 81 ? -5.067 -6.078 8.759 1.00 92.94 81 LEU A N 1
ATOM 649 C CA . LEU A 1 81 ? -3.888 -6.647 8.100 1.00 92.94 81 LEU A CA 1
ATOM 650 C C . LEU A 1 81 ? -4.258 -7.388 6.812 1.00 92.94 81 LEU A C 1
ATOM 652 O O . LEU A 1 81 ? -3.527 -7.310 5.828 1.00 92.94 81 LEU A O 1
ATOM 656 N N . SER A 1 82 ? -5.398 -8.076 6.807 1.00 91.06 82 SER A N 1
ATOM 657 C CA . SER A 1 82 ? -5.863 -8.825 5.642 1.00 91.06 82 SER A CA 1
ATOM 658 C C . SER A 1 82 ? -6.152 -7.902 4.458 1.00 91.06 82 SER A C 1
ATOM 660 O O . SER A 1 82 ? -5.708 -8.177 3.344 1.00 91.06 82 SER A O 1
ATOM 662 N N . GLN A 1 83 ? -6.800 -6.760 4.710 1.00 94.69 83 GLN A N 1
ATOM 663 C CA . GLN A 1 83 ? -7.057 -5.733 3.703 1.00 94.69 83 GLN A CA 1
ATOM 664 C C . GLN A 1 83 ? -5.762 -5.054 3.251 1.00 94.69 83 GLN A C 1
ATOM 666 O O . GLN A 1 83 ? -5.580 -4.834 2.059 1.00 94.69 83 GLN A O 1
ATOM 671 N N . ALA A 1 84 ? -4.824 -4.772 4.161 1.00 95.25 84 ALA A N 1
ATOM 672 C CA . ALA A 1 84 ? -3.529 -4.197 3.791 1.00 95.25 84 ALA A CA 1
ATOM 673 C C . ALA A 1 84 ? -2.735 -5.117 2.846 1.00 95.25 84 ALA A C 1
ATOM 675 O O . ALA A 1 84 ? -2.187 -4.662 1.842 1.00 95.25 84 ALA A O 1
ATOM 676 N N . LEU A 1 85 ? -2.713 -6.419 3.152 1.00 92.75 85 LEU A N 1
ATOM 677 C CA . LEU A 1 85 ? -2.097 -7.446 2.311 1.00 92.75 85 LEU A CA 1
ATOM 678 C C . LEU A 1 85 ? -2.805 -7.571 0.961 1.00 92.75 85 LEU A C 1
ATO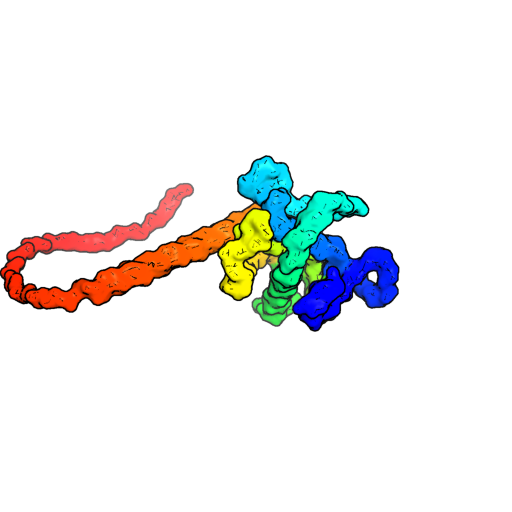M 680 O O . LEU A 1 85 ? -2.137 -7.721 -0.057 1.00 92.75 85 LEU A O 1
ATOM 684 N N . TRP A 1 86 ? -4.136 -7.480 0.948 1.00 93.50 86 TRP A N 1
ATOM 685 C CA . TRP A 1 86 ? -4.915 -7.482 -0.287 1.00 93.50 86 TRP A CA 1
ATOM 686 C C . TRP A 1 86 ? -4.548 -6.294 -1.186 1.00 93.50 86 TRP A C 1
ATOM 688 O O . TRP A 1 86 ? -4.276 -6.498 -2.365 1.00 93.50 86 TRP A O 1
ATOM 698 N N . ILE A 1 87 ? -4.449 -5.074 -0.636 1.00 97.06 87 ILE A N 1
ATOM 699 C CA . ILE A 1 87 ? -4.072 -3.875 -1.410 1.00 97.06 87 ILE A CA 1
ATOM 700 C C . ILE A 1 87 ? -2.673 -4.045 -2.012 1.00 97.06 87 ILE A C 1
ATOM 702 O O . ILE A 1 87 ? -2.464 -3.738 -3.187 1.00 97.06 87 ILE A O 1
ATOM 706 N N . GLU A 1 88 ? -1.710 -4.532 -1.221 1.00 95.44 88 GLU A N 1
ATOM 707 C CA . GLU A 1 88 ? -0.357 -4.801 -1.715 1.00 95.44 88 GLU A CA 1
ATOM 708 C C . GLU A 1 88 ? -0.376 -5.822 -2.852 1.00 95.44 88 GLU A C 1
ATOM 710 O O . GLU A 1 88 ? 0.163 -5.558 -3.925 1.00 95.44 88 GLU A O 1
ATOM 715 N N . GLN A 1 89 ? -1.015 -6.969 -2.633 1.00 93.38 89 GLN A N 1
ATOM 716 C CA . GLN A 1 89 ? -1.111 -8.022 -3.634 1.00 93.38 89 GLN A CA 1
ATOM 717 C C . GLN A 1 89 ? -1.727 -7.496 -4.929 1.00 93.38 89 GLN A C 1
ATOM 719 O O . GLN A 1 89 ? -1.153 -7.678 -6.004 1.00 93.38 89 GLN A O 1
ATOM 724 N N . ARG A 1 90 ? -2.850 -6.783 -4.824 1.00 95.88 90 ARG A N 1
ATOM 725 C CA . ARG A 1 90 ? -3.578 -6.279 -5.981 1.00 95.88 90 ARG A CA 1
ATOM 726 C C . ARG A 1 90 ? -2.787 -5.229 -6.756 1.00 95.88 90 ARG A C 1
ATOM 728 O O . ARG A 1 90 ? -2.772 -5.255 -7.983 1.00 95.88 90 ARG A O 1
ATOM 735 N N . LEU A 1 91 ? -2.044 -4.357 -6.070 1.00 96.38 91 LEU A N 1
ATOM 736 C CA . LEU A 1 91 ? -1.134 -3.416 -6.730 1.00 96.38 91 LEU A CA 1
ATOM 737 C C . LEU A 1 91 ? -0.078 -4.152 -7.568 1.00 96.38 91 LEU A C 1
ATOM 739 O O . LEU A 1 91 ? 0.238 -3.734 -8.681 1.00 96.38 91 LEU A O 1
ATOM 743 N N . TYR A 1 92 ? 0.479 -5.240 -7.044 1.00 95.12 92 TYR A N 1
ATOM 744 C CA . TYR A 1 92 ? 1.495 -6.015 -7.751 1.00 95.12 92 TYR A CA 1
ATOM 745 C C . TYR A 1 92 ? 0.918 -6.795 -8.937 1.00 95.12 92 TYR A C 1
ATOM 747 O O . TYR A 1 92 ? 1.596 -6.914 -9.957 1.00 95.12 92 TYR A O 1
ATOM 755 N N . GLU A 1 93 ? -0.330 -7.258 -8.851 1.00 94.25 93 GLU A N 1
ATOM 756 C CA . GLU A 1 93 ? -1.069 -7.811 -9.994 1.00 94.25 93 GLU A CA 1
ATOM 757 C C . GLU A 1 93 ? -1.248 -6.764 -11.096 1.00 94.25 93 GLU A C 1
ATOM 759 O O . GLU A 1 93 ? -0.886 -7.024 -12.240 1.00 94.25 93 GLU A O 1
ATOM 764 N N . ILE A 1 94 ? -1.678 -5.547 -10.749 1.00 95.12 94 ILE A N 1
ATOM 765 C CA . ILE A 1 94 ? -1.804 -4.432 -11.701 1.00 95.12 94 ILE A CA 1
ATOM 766 C C . ILE A 1 94 ? -0.453 -4.115 -12.369 1.00 95.12 94 ILE A C 1
ATOM 768 O O . ILE A 1 94 ? -0.382 -3.887 -13.580 1.00 95.12 94 ILE A O 1
ATOM 772 N N . ILE A 1 95 ? 0.647 -4.132 -11.606 1.00 94.25 95 ILE A N 1
ATOM 773 C CA . ILE A 1 95 ? 1.996 -3.955 -12.164 1.00 94.25 95 ILE A CA 1
ATOM 774 C C . ILE A 1 95 ? 2.342 -5.114 -13.108 1.00 94.25 95 ILE A C 1
ATOM 776 O O . ILE A 1 95 ? 2.841 -4.859 -14.204 1.00 94.25 95 ILE A O 1
ATOM 780 N N . GLN A 1 96 ? 2.067 -6.366 -12.723 1.00 92.31 96 GLN A N 1
ATOM 781 C CA . GLN A 1 96 ? 2.294 -7.548 -13.562 1.00 92.31 96 GLN A CA 1
ATOM 782 C C . GLN A 1 96 ? 1.515 -7.454 -14.881 1.00 92.31 96 GLN A C 1
ATOM 784 O O . GLN A 1 96 ? 2.073 -7.724 -15.944 1.00 92.31 96 GLN A O 1
ATOM 789 N N . GLU A 1 97 ? 0.245 -7.057 -14.831 1.00 91.38 97 GLU A N 1
ATOM 790 C CA . GLU A 1 97 ? -0.611 -6.855 -16.003 1.00 91.38 97 GLU A CA 1
ATOM 791 C C . GLU A 1 97 ? -0.033 -5.775 -16.930 1.00 91.38 97 GLU A C 1
ATOM 793 O O . GLU A 1 97 ? 0.059 -5.984 -18.145 1.00 91.38 97 GLU A O 1
ATOM 798 N N . HIS A 1 98 ? 0.437 -4.657 -16.362 1.00 90.06 98 HIS A N 1
ATOM 799 C CA . HIS A 1 98 ? 1.075 -3.569 -17.111 1.00 90.06 98 HIS A CA 1
ATOM 800 C C . HIS A 1 98 ? 2.373 -4.015 -17.798 1.00 90.06 98 HIS A C 1
ATOM 802 O O . HIS A 1 98 ? 2.565 -3.747 -18.984 1.00 90.06 98 HIS A O 1
ATOM 808 N N . ILE A 1 99 ? 3.260 -4.730 -17.096 1.00 89.50 99 ILE A N 1
ATOM 809 C CA . ILE A 1 99 ? 4.537 -5.184 -17.680 1.00 89.50 99 ILE A CA 1
ATOM 810 C C . ILE A 1 99 ? 4.367 -6.334 -18.680 1.00 89.50 99 ILE A C 1
ATOM 812 O O . ILE A 1 99 ? 5.203 -6.483 -19.571 1.00 89.50 99 ILE A O 1
ATOM 816 N N . SER A 1 100 ? 3.321 -7.157 -18.535 1.00 85.38 100 SER A N 1
ATOM 817 C CA . SER A 1 100 ? 3.081 -8.320 -19.406 1.00 85.38 100 SER A CA 1
ATOM 818 C C . SER A 1 100 ? 2.479 -7.917 -20.753 1.00 85.38 100 SER A C 1
ATOM 820 O O . SER A 1 100 ? 2.649 -8.639 -21.733 1.00 85.38 100 SER A O 1
ATOM 822 N N . ASN A 1 101 ? 1.862 -6.732 -20.827 1.00 80.31 101 ASN A N 1
ATOM 823 C CA . ASN A 1 101 ? 1.278 -6.158 -22.040 1.00 80.31 101 ASN A CA 1
ATOM 824 C C . ASN A 1 101 ? 2.011 -4.878 -22.493 1.00 80.31 101 ASN A C 1
ATOM 826 O O . ASN A 1 101 ? 1.398 -3.809 -22.597 1.00 80.31 101 ASN A O 1
ATOM 830 N N . PRO A 1 102 ? 3.329 -4.920 -22.764 1.00 71.75 102 PRO A N 1
ATOM 831 C CA . PRO A 1 102 ? 4.064 -3.704 -23.054 1.00 71.75 102 PRO A CA 1
ATOM 832 C C . PRO A 1 102 ? 3.748 -3.202 -24.470 1.00 71.75 102 PRO A C 1
ATOM 834 O O . PRO A 1 102 ? 3.700 -3.974 -25.428 1.00 71.75 102 PRO A O 1
ATOM 837 N N . ARG A 1 103 ? 3.644 -1.875 -24.641 1.00 65.69 103 ARG A N 1
ATOM 838 C CA . ARG A 1 103 ? 3.530 -1.239 -25.975 1.00 65.69 103 ARG A CA 1
ATOM 839 C C . ARG A 1 103 ? 4.703 -1.595 -26.902 1.00 65.69 103 ARG A C 1
ATOM 841 O O . ARG A 1 103 ? 4.565 -1.536 -28.120 1.00 65.69 103 ARG A O 1
ATOM 848 N N . ARG A 1 104 ? 5.866 -1.939 -26.332 1.00 60.81 104 ARG A N 1
ATOM 849 C CA . ARG A 1 104 ? 7.048 -2.474 -27.026 1.00 60.81 104 ARG A CA 1
ATOM 850 C C . ARG A 1 104 ? 7.608 -3.653 -26.232 1.00 60.81 104 ARG A C 1
ATOM 852 O O . ARG A 1 104 ? 7.947 -3.499 -25.061 1.00 60.81 104 ARG A O 1
ATOM 859 N N . LYS A 1 105 ? 7.724 -4.819 -26.870 1.00 56.75 105 LYS A N 1
ATOM 860 C CA . LYS A 1 105 ? 8.187 -6.067 -26.242 1.00 56.75 105 LYS A CA 1
ATOM 861 C C . LYS A 1 105 ? 9.529 -5.864 -25.518 1.00 56.75 105 LYS A C 1
ATOM 863 O O . LYS A 1 105 ? 10.491 -5.402 -26.123 1.00 56.75 105 LYS A O 1
ATOM 868 N N . GLY A 1 106 ? 9.588 -6.227 -24.235 1.00 56.19 106 GLY A N 1
ATOM 869 C CA . GLY A 1 106 ? 10.826 -6.246 -23.441 1.00 56.19 106 GLY A CA 1
ATOM 870 C C . GLY A 1 106 ? 11.252 -4.922 -22.793 1.00 56.19 106 GLY A C 1
ATOM 871 O O . GLY A 1 106 ? 12.316 -4.886 -22.177 1.00 56.19 106 GLY A O 1
ATOM 872 N N . VAL A 1 107 ? 10.454 -3.851 -22.887 1.00 71.31 107 VAL A N 1
ATOM 873 C CA . VAL A 1 107 ? 10.769 -2.558 -22.255 1.00 71.31 107 VAL A CA 1
ATOM 874 C C . VAL A 1 107 ? 9.814 -2.296 -21.093 1.00 71.31 107 VAL A C 1
ATOM 876 O O . VAL A 1 107 ? 8.612 -2.159 -21.299 1.00 71.31 107 VAL A O 1
ATOM 879 N N . ASN A 1 108 ? 10.362 -2.199 -19.879 1.00 83.81 108 ASN A N 1
ATOM 880 C CA . ASN A 1 108 ? 9.651 -1.693 -18.706 1.00 83.81 108 ASN A CA 1
ATOM 881 C C . ASN A 1 108 ? 9.909 -0.184 -18.548 1.00 83.81 108 ASN A C 1
ATOM 883 O O . ASN A 1 108 ? 11.062 0.248 -18.448 1.00 83.81 108 ASN A O 1
ATOM 887 N N . ASP A 1 109 ? 8.831 0.594 -18.499 1.00 89.25 109 ASP A N 1
ATOM 888 C CA . ASP A 1 109 ? 8.831 2.046 -18.317 1.00 89.25 109 ASP A CA 1
ATOM 889 C C . ASP A 1 109 ? 8.674 2.475 -16.850 1.00 89.25 109 ASP A C 1
ATOM 891 O O . ASP A 1 109 ? 8.720 3.663 -16.562 1.00 89.25 109 ASP A O 1
ATOM 895 N N . LEU A 1 110 ? 8.551 1.538 -15.906 1.00 93.00 110 LEU A N 1
ATOM 896 C CA . LEU A 1 110 ? 8.406 1.839 -14.482 1.00 93.00 110 LEU A CA 1
ATOM 897 C C . LEU A 1 110 ? 9.762 1.891 -13.767 1.00 93.00 110 LEU A C 1
ATOM 899 O O . LEU A 1 110 ? 10.559 0.945 -13.819 1.00 93.00 110 LEU A O 1
ATOM 903 N N . ALA A 1 111 ? 10.020 2.976 -13.037 1.00 91.81 111 ALA A N 1
ATOM 904 C CA . ALA A 1 111 ? 11.220 3.112 -12.221 1.00 91.81 111 ALA A CA 1
ATOM 905 C C . ALA A 1 111 ? 11.281 2.047 -11.118 1.00 91.81 111 ALA A C 1
ATOM 907 O O . ALA A 1 111 ? 10.293 1.752 -10.451 1.00 91.81 111 ALA A O 1
ATOM 908 N N . SER A 1 112 ? 12.481 1.522 -10.857 1.00 89.06 112 SER A N 1
ATOM 909 C CA . SER A 1 112 ? 12.762 0.527 -9.799 1.00 89.06 112 SER A CA 1
ATOM 910 C C . SER A 1 112 ? 12.096 -0.843 -9.952 1.00 89.06 112 SER A C 1
ATOM 912 O O . SER A 1 112 ? 12.296 -1.690 -9.085 1.00 89.06 112 SER A O 1
ATOM 914 N N . ILE A 1 113 ? 11.351 -1.074 -11.033 1.00 93.00 113 ILE A N 1
ATOM 915 C CA . ILE A 1 113 ? 10.824 -2.392 -11.381 1.00 93.00 113 ILE A CA 1
ATOM 916 C C . ILE A 1 113 ? 11.841 -3.107 -12.277 1.00 93.00 113 ILE A C 1
ATOM 918 O O . ILE A 1 113 ? 12.242 -2.604 -13.331 1.00 93.00 113 ILE A O 1
ATOM 922 N N . ASP A 1 114 ? 12.288 -4.278 -11.839 1.00 90.50 114 ASP A N 1
ATOM 923 C CA . ASP A 1 114 ? 13.306 -5.085 -12.512 1.00 90.50 114 ASP A CA 1
ATOM 924 C C . ASP A 1 114 ? 12.695 -6.394 -13.022 1.00 90.50 114 ASP A C 1
ATOM 926 O O . ASP A 1 114 ? 12.503 -7.339 -12.261 1.00 90.50 114 ASP A O 1
ATOM 930 N N . ILE A 1 115 ? 12.417 -6.472 -14.324 1.00 90.38 115 ILE A N 1
ATOM 931 C CA . ILE A 1 115 ? 11.789 -7.640 -14.971 1.00 90.38 115 ILE A CA 1
ATOM 932 C C . ILE A 1 115 ? 12.664 -8.907 -14.973 1.00 90.38 115 ILE A C 1
ATOM 934 O O . ILE A 1 115 ? 12.238 -9.944 -15.467 1.00 90.38 115 ILE A O 1
ATOM 938 N N . ARG A 1 116 ? 13.910 -8.835 -14.482 1.00 88.44 116 ARG A N 1
ATOM 939 C CA . ARG A 1 116 ? 14.824 -9.989 -14.387 1.00 88.44 116 ARG A CA 1
ATOM 940 C C . ARG A 1 116 ? 14.820 -10.642 -13.007 1.00 88.44 116 ARG A C 1
ATOM 942 O O . ARG A 1 116 ? 15.534 -11.617 -12.790 1.00 88.44 116 ARG A O 1
ATOM 949 N N . LYS A 1 117 ? 14.082 -10.071 -12.057 1.00 89.81 117 LYS A N 1
ATOM 950 C CA . LYS A 1 117 ? 13.992 -10.535 -10.670 1.00 89.81 117 LYS A CA 1
ATOM 951 C C . LYS A 1 117 ? 12.580 -11.001 -10.360 1.00 89.81 117 LYS A C 1
ATOM 953 O O . LYS A 1 117 ? 11.665 -10.800 -11.145 1.00 89.81 117 LYS A O 1
ATOM 958 N N . THR A 1 118 ? 12.406 -11.581 -9.181 1.00 88.06 118 THR A N 1
ATOM 959 C CA . THR A 1 118 ? 11.108 -12.036 -8.686 1.00 88.06 118 THR A CA 1
ATOM 960 C C . THR A 1 118 ? 10.828 -11.385 -7.343 1.00 88.06 118 THR A C 1
ATOM 962 O O . THR A 1 118 ? 11.702 -11.356 -6.471 1.00 88.06 118 THR A O 1
ATOM 965 N N . THR A 1 119 ? 9.611 -10.885 -7.161 1.00 89.25 119 THR A N 1
ATOM 966 C CA . THR A 1 119 ? 9.122 -10.434 -5.858 1.00 89.25 119 THR A CA 1
ATOM 967 C C . THR A 1 119 ? 8.242 -11.513 -5.261 1.00 89.25 119 THR A C 1
ATOM 969 O O . THR A 1 119 ? 7.366 -12.040 -5.940 1.00 89.25 119 THR A O 1
ATOM 972 N N . LEU A 1 120 ? 8.478 -11.831 -3.992 1.00 87.69 120 LEU A N 1
ATOM 973 C CA . LEU A 1 120 ? 7.686 -12.782 -3.229 1.00 87.69 120 LEU A CA 1
ATOM 974 C C . LEU A 1 120 ? 6.925 -12.030 -2.144 1.00 87.69 120 LEU A C 1
ATOM 976 O O . LEU A 1 120 ? 7.542 -11.291 -1.377 1.00 87.69 120 LEU A O 1
ATOM 980 N N . LEU A 1 121 ? 5.613 -12.232 -2.072 1.00 85.81 121 LEU A N 1
ATOM 981 C CA . LEU A 1 121 ? 4.784 -11.663 -1.013 1.00 85.81 121 LEU A CA 1
ATOM 982 C C . LEU A 1 121 ? 4.762 -12.549 0.247 1.00 85.81 121 LEU A C 1
ATOM 984 O O . LEU A 1 121 ? 5.091 -13.737 0.163 1.00 85.81 121 LEU A O 1
ATOM 988 N N . PRO A 1 122 ? 4.366 -11.999 1.417 1.00 76.44 122 PRO A N 1
ATOM 989 C CA . PRO A 1 122 ? 4.370 -12.722 2.694 1.00 76.44 122 PRO A CA 1
ATOM 990 C C . PRO A 1 122 ? 3.638 -14.068 2.706 1.00 76.44 122 PRO A C 1
ATOM 992 O O . PRO A 1 122 ? 3.944 -14.924 3.534 1.00 76.44 122 PRO A O 1
ATOM 995 N N . ASP A 1 123 ? 2.647 -14.269 1.839 1.00 69.19 123 ASP A N 1
ATOM 996 C CA . ASP A 1 123 ? 1.861 -15.504 1.800 1.00 69.19 123 ASP A CA 1
ATOM 997 C C . ASP A 1 123 ? 2.473 -16.608 0.928 1.00 69.19 123 ASP A C 1
ATOM 999 O O . ASP A 1 123 ? 1.953 -17.720 0.879 1.00 69.19 123 ASP A O 1
ATOM 1003 N N . SER A 1 124 ? 3.607 -16.343 0.271 1.00 63.47 124 SER A N 1
ATOM 1004 C CA . SER A 1 124 ? 4.361 -17.255 -0.604 1.00 63.47 124 SER A CA 1
ATOM 1005 C C . SER A 1 124 ? 3.632 -17.865 -1.800 1.00 63.47 124 SER A C 1
ATOM 1007 O O . SER A 1 124 ? 4.280 -18.506 -2.627 1.00 63.47 124 SER A O 1
ATOM 1009 N N . LYS A 1 125 ? 2.315 -17.678 -1.903 1.00 68.69 125 LYS A N 1
ATOM 1010 C CA . LYS A 1 125 ? 1.507 -18.107 -3.042 1.00 68.69 125 LYS A CA 1
ATOM 1011 C C . LYS A 1 125 ? 1.711 -17.154 -4.212 1.00 68.69 125 LYS A C 1
ATOM 1013 O O . LYS A 1 125 ? 1.771 -17.597 -5.356 1.00 68.69 125 LYS A O 1
ATOM 1018 N N . TYR A 1 126 ? 1.861 -15.865 -3.917 1.00 71.38 126 TYR A N 1
ATOM 1019 C CA . TYR A 1 126 ? 2.088 -14.854 -4.936 1.00 71.38 126 TYR A CA 1
ATOM 1020 C C . TYR A 1 126 ? 3.579 -14.578 -5.106 1.00 71.38 126 TYR A C 1
ATOM 1022 O O . TYR A 1 126 ? 4.245 -13.975 -4.257 1.00 71.38 126 TYR A O 1
ATOM 1030 N N . SER A 1 127 ? 4.093 -15.028 -6.248 1.00 83.94 127 SER A N 1
ATOM 1031 C CA . SER A 1 127 ? 5.380 -14.620 -6.792 1.00 83.94 127 SER A CA 1
ATOM 1032 C C . SER A 1 127 ? 5.149 -13.866 -8.092 1.00 83.94 127 SER A C 1
ATOM 1034 O O . SER A 1 127 ? 4.519 -14.395 -9.009 1.00 83.94 127 SER A O 1
ATOM 1036 N N . PHE A 1 128 ? 5.693 -12.663 -8.192 1.00 87.50 128 PHE A N 1
ATOM 1037 C CA . PHE A 1 128 ? 5.585 -11.842 -9.389 1.00 87.50 128 PHE A CA 1
ATOM 1038 C C . PHE A 1 128 ? 6.890 -11.874 -10.171 1.00 87.50 128 PHE A C 1
ATOM 1040 O O . PHE A 1 128 ? 7.969 -11.801 -9.579 1.00 87.50 128 PHE A O 1
ATOM 1047 N N . GLY A 1 129 ? 6.801 -11.946 -11.501 1.00 88.44 129 GLY A N 1
ATOM 1048 C CA . GLY A 1 129 ? 7.940 -12.067 -12.422 1.00 88.44 129 GLY A CA 1
ATOM 1049 C C . GLY A 1 129 ? 8.790 -10.798 -12.560 1.00 88.44 129 GLY A C 1
ATOM 1050 O O . GLY A 1 129 ? 9.446 -10.611 -13.579 1.00 88.44 129 GLY A O 1
ATOM 1051 N N . PHE A 1 130 ? 8.739 -9.907 -11.570 1.00 91.50 130 PHE A N 1
ATOM 1052 C CA . PHE A 1 130 ? 9.538 -8.694 -11.482 1.00 91.50 130 PHE A CA 1
ATOM 1053 C C . PHE A 1 130 ? 10.015 -8.460 -10.046 1.00 91.50 130 PHE A C 1
ATOM 1055 O O . PHE A 1 130 ? 9.333 -8.795 -9.079 1.00 91.50 130 PHE A O 1
ATOM 1062 N N . GLY A 1 131 ? 11.178 -7.834 -9.890 1.00 91.38 131 GLY A N 1
ATOM 1063 C CA . GLY A 1 131 ? 11.669 -7.308 -8.623 1.00 91.38 131 GLY A CA 1
ATOM 1064 C C . GLY A 1 131 ? 11.136 -5.903 -8.370 1.00 91.38 131 GLY A C 1
ATOM 1065 O O . GLY A 1 131 ? 11.307 -5.026 -9.215 1.00 91.38 131 GLY A O 1
ATOM 1066 N N . ALA A 1 132 ? 10.544 -5.686 -7.200 1.00 91.94 132 ALA A N 1
ATOM 1067 C CA . ALA A 1 132 ? 10.081 -4.389 -6.731 1.00 91.94 132 ALA A CA 1
ATOM 1068 C C . ALA A 1 132 ? 10.688 -4.031 -5.367 1.00 91.94 132 ALA A C 1
ATOM 1070 O O . ALA A 1 132 ? 10.984 -4.923 -4.560 1.00 91.94 132 ALA A O 1
ATOM 1071 N N . PRO A 1 133 ? 10.843 -2.731 -5.064 1.00 90.44 133 PRO A N 1
ATOM 1072 C CA . PRO A 1 133 ? 11.180 -2.287 -3.720 1.00 90.44 133 PRO A CA 1
ATOM 1073 C C . PRO A 1 133 ? 10.092 -2.695 -2.722 1.00 90.44 133 PRO A C 1
ATOM 1075 O O . PRO A 1 133 ? 8.908 -2.509 -2.981 1.00 90.44 133 PRO A O 1
ATOM 1078 N N . THR A 1 134 ? 10.495 -3.167 -1.545 1.00 85.75 134 THR A N 1
ATOM 1079 C CA . THR A 1 134 ? 9.574 -3.550 -0.458 1.00 85.75 134 THR A CA 1
ATOM 1080 C C . THR A 1 134 ? 8.638 -2.423 -0.045 1.00 85.75 134 THR A C 1
ATOM 1082 O O . THR A 1 134 ? 7.472 -2.650 0.244 1.00 85.75 134 THR A O 1
ATOM 1085 N N . ASP A 1 135 ? 9.136 -1.189 -0.074 1.00 89.75 135 ASP A N 1
ATOM 1086 C CA . ASP A 1 135 ? 8.374 -0.022 0.355 1.00 89.75 135 ASP A CA 1
ATOM 1087 C C . ASP A 1 135 ? 7.471 0.564 -0.756 1.00 89.75 135 ASP A C 1
ATOM 1089 O O . ASP A 1 135 ? 6.817 1.581 -0.528 1.00 89.75 135 ASP A O 1
ATOM 1093 N N . LEU A 1 136 ? 7.429 -0.042 -1.954 1.00 93.00 136 LEU A N 1
ATOM 1094 C CA . LEU A 1 136 ? 6.705 0.488 -3.119 1.00 93.00 136 LEU A CA 1
ATOM 1095 C C . LEU A 1 136 ? 5.213 0.705 -2.835 1.00 93.00 136 LEU A C 1
ATOM 1097 O O . LEU A 1 136 ? 4.663 1.731 -3.222 1.00 93.00 136 LEU A O 1
ATOM 1101 N N . ALA A 1 137 ? 4.568 -0.241 -2.151 1.00 93.94 137 ALA A N 1
ATOM 1102 C CA . ALA A 1 137 ? 3.130 -0.199 -1.895 1.00 93.94 137 ALA A CA 1
ATOM 1103 C C . ALA A 1 137 ? 2.735 0.706 -0.718 1.00 93.94 137 ALA A C 1
ATOM 1105 O O . ALA A 1 137 ? 1.566 1.068 -0.597 1.00 93.94 137 ALA A O 1
ATOM 1106 N N . LEU A 1 138 ? 3.675 1.089 0.154 1.00 94.25 138 LEU A N 1
ATOM 1107 C CA . LEU A 1 138 ? 3.343 1.757 1.418 1.00 94.25 138 LEU A CA 1
ATOM 1108 C C . LEU A 1 138 ? 2.578 3.081 1.235 1.00 94.25 138 LEU A C 1
ATOM 1110 O O . LEU A 1 138 ? 1.574 3.265 1.927 1.00 94.25 138 LEU A O 1
ATOM 1114 N N . PRO A 1 139 ? 2.957 3.980 0.300 1.00 94.19 139 PRO A N 1
ATOM 1115 C CA . PRO A 1 139 ? 2.202 5.212 0.076 1.00 94.19 139 PRO A CA 1
ATOM 1116 C C . PRO A 1 139 ? 0.768 4.963 -0.404 1.00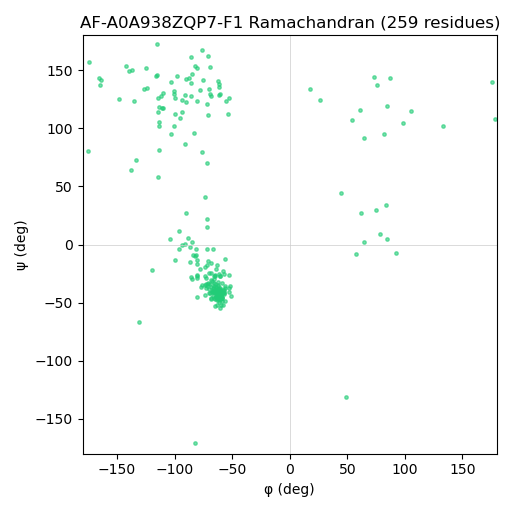 94.19 139 PRO A C 1
ATOM 1118 O O . PRO A 1 139 ? -0.158 5.644 0.041 1.00 94.19 139 PRO A O 1
ATOM 1121 N N . ILE A 1 140 ? 0.574 3.953 -1.261 1.00 96.25 140 ILE A N 1
ATOM 1122 C CA . ILE A 1 140 ? -0.747 3.538 -1.748 1.00 96.25 140 ILE A CA 1
ATOM 1123 C C . ILE A 1 140 ? -1.585 3.009 -0.590 1.00 96.25 140 ILE A C 1
ATOM 1125 O O . ILE A 1 140 ? -2.673 3.518 -0.351 1.00 96.25 140 ILE A O 1
ATOM 1129 N N . ILE A 1 141 ? -1.068 2.055 0.183 1.00 96.56 141 ILE A N 1
ATOM 1130 C CA . ILE A 1 141 ? -1.793 1.462 1.316 1.00 96.56 141 ILE A CA 1
ATOM 1131 C C . ILE A 1 141 ? -2.160 2.537 2.331 1.00 96.56 141 ILE A C 1
ATOM 1133 O O . ILE A 1 141 ? -3.285 2.572 2.817 1.00 96.56 141 ILE A O 1
ATOM 1137 N N . ALA A 1 142 ? -1.257 3.474 2.613 1.00 95.25 142 ALA A N 1
ATOM 1138 C CA . ALA A 1 142 ? -1.565 4.516 3.572 1.00 95.25 142 ALA A CA 1
ATOM 1139 C C . ALA A 1 142 ? -2.679 5.447 3.107 1.00 95.25 142 ALA A C 1
ATOM 1141 O O . ALA A 1 142 ? -3.399 5.976 3.949 1.00 95.25 142 ALA A O 1
ATOM 1142 N N . SER A 1 143 ? -2.855 5.670 1.806 1.00 95.62 143 SER A N 1
ATOM 1143 C CA . SER A 1 143 ? -3.944 6.515 1.303 1.00 95.62 143 SER A CA 1
ATOM 1144 C C . SER A 1 143 ? -5.338 5.982 1.686 1.00 95.62 143 SER A C 1
ATOM 1146 O O . SER A 1 143 ? -6.243 6.774 1.939 1.00 95.62 143 SER A O 1
ATOM 1148 N N . TYR A 1 144 ? -5.486 4.664 1.885 1.00 96.88 144 TYR A N 1
ATOM 1149 C CA . TYR A 1 144 ? -6.737 4.044 2.337 1.00 96.88 144 TYR A CA 1
ATOM 1150 C C . TYR A 1 144 ? -7.155 4.475 3.742 1.00 96.88 144 TYR A C 1
ATOM 1152 O O . TYR A 1 144 ? -8.334 4.406 4.078 1.00 96.88 144 TYR A O 1
ATOM 1160 N N . ARG A 1 145 ? -6.230 4.982 4.568 1.00 94.44 145 ARG A N 1
ATOM 1161 C CA . ARG A 1 145 ? -6.559 5.443 5.925 1.00 94.44 145 ARG A CA 1
ATOM 1162 C C . ARG A 1 145 ? -7.535 6.622 5.950 1.00 94.44 145 ARG A C 1
ATOM 1164 O O . ARG A 1 145 ? -8.135 6.881 6.988 1.00 94.44 145 ARG A O 1
ATOM 1171 N N . VAL A 1 146 ? -7.706 7.323 4.824 1.00 94.31 146 VAL A N 1
ATOM 1172 C CA . VAL A 1 146 ? -8.746 8.352 4.642 1.00 94.31 146 VAL A CA 1
ATOM 1173 C C . VAL A 1 146 ? -10.147 7.775 4.849 1.00 94.31 146 VAL A C 1
ATOM 1175 O O . VAL A 1 146 ? -11.016 8.457 5.384 1.00 94.31 146 VAL A O 1
ATOM 1178 N N . PHE A 1 147 ? -10.343 6.506 4.491 1.00 95.56 147 PHE A N 1
ATOM 1179 C CA . PHE A 1 147 ? -11.614 5.793 4.585 1.00 95.56 147 PHE A CA 1
ATOM 1180 C C . PHE A 1 147 ? -11.822 5.114 5.940 1.00 95.56 147 PHE A C 1
ATOM 1182 O O . PHE A 1 147 ? -12.789 4.379 6.092 1.00 95.56 147 PHE A O 1
ATOM 1189 N N . LEU A 1 148 ? -10.935 5.314 6.917 1.00 95.38 148 LEU A N 1
ATOM 1190 C CA . LEU A 1 148 ? -11.096 4.772 8.265 1.00 95.38 148 LE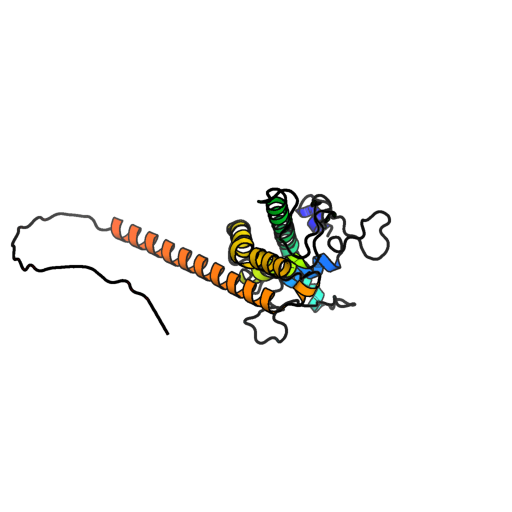U A CA 1
ATOM 1191 C C . LEU A 1 148 ? -11.674 5.836 9.196 1.00 95.38 148 LEU A C 1
ATOM 1193 O O . LEU A 1 148 ? -11.344 7.013 9.083 1.00 95.38 148 LEU A O 1
ATOM 1197 N N . ASP A 1 149 ? -12.507 5.442 10.151 1.00 93.12 149 ASP A N 1
ATOM 1198 C CA . ASP A 1 149 ? -12.920 6.293 11.263 1.00 93.12 149 ASP A CA 1
ATOM 1199 C C . ASP A 1 149 ? -11.857 6.299 12.392 1.00 93.12 149 ASP A C 1
ATOM 1201 O O . ASP A 1 149 ? -10.715 5.879 12.191 1.00 93.12 149 ASP A O 1
ATOM 1205 N N . LYS A 1 150 ? -12.170 6.876 13.560 1.00 90.94 150 LYS A N 1
ATOM 1206 C CA . LYS A 1 150 ? -11.235 6.906 14.705 1.00 90.94 150 LYS A CA 1
ATOM 1207 C C . LYS A 1 150 ? -11.101 5.549 15.404 1.00 90.94 150 LYS A C 1
ATOM 1209 O O . LYS A 1 150 ? -10.100 5.327 16.081 1.00 90.94 150 LYS A O 1
ATOM 1214 N N . ASP A 1 151 ? -12.057 4.653 15.199 1.00 93.19 151 ASP A N 1
ATOM 1215 C CA . ASP A 1 151 ? -12.094 3.308 15.770 1.00 93.19 151 ASP A CA 1
ATOM 1216 C C . ASP A 1 151 ? -11.537 2.261 14.788 1.00 93.19 151 ASP A C 1
ATOM 1218 O O . ASP A 1 151 ? -11.678 1.059 15.014 1.00 93.19 151 ASP A O 1
ATOM 1222 N N . TYR A 1 152 ? -10.902 2.710 13.697 1.00 94.38 152 TYR A N 1
ATOM 1223 C CA . TYR A 1 152 ? -10.388 1.877 12.606 1.00 94.38 152 TYR A CA 1
ATOM 1224 C C . TYR A 1 152 ? -11.464 1.075 11.862 1.00 94.38 152 TYR A C 1
ATOM 1226 O O . TYR A 1 152 ? -11.170 0.034 11.271 1.00 94.38 152 TYR A O 1
ATOM 1234 N N . LYS A 1 153 ? -12.707 1.561 11.842 1.00 95.31 153 LYS A N 1
ATOM 1235 C CA . LYS A 1 153 ? -13.768 1.007 10.997 1.00 95.31 153 LYS A CA 1
ATOM 1236 C C . LYS A 1 153 ? -13.781 1.717 9.655 1.00 95.31 153 LYS A C 1
ATOM 1238 O O . LYS A 1 153 ? -13.565 2.924 9.575 1.00 95.31 153 LYS A O 1
ATOM 1243 N N . TRP A 1 154 ? -14.049 0.968 8.594 1.00 95.75 154 TRP A N 1
ATOM 1244 C CA . TRP A 1 154 ? -14.203 1.550 7.269 1.00 95.75 154 TRP A CA 1
ATOM 1245 C C . TRP A 1 154 ? -15.490 2.380 7.195 1.00 95.75 154 TRP A C 1
ATOM 1247 O O . TRP A 1 154 ? -16.559 1.899 7.560 1.00 95.75 154 TRP A O 1
ATOM 1257 N N . ILE A 1 155 ? -15.377 3.619 6.718 1.00 93.88 155 ILE A N 1
ATOM 1258 C CA . ILE A 1 155 ? -16.495 4.544 6.483 1.00 93.88 155 ILE A CA 1
ATOM 1259 C C . ILE A 1 155 ? -17.393 4.010 5.358 1.00 93.88 155 ILE A C 1
ATOM 1261 O O . ILE A 1 155 ? -18.610 4.153 5.418 1.00 93.88 155 ILE A O 1
ATOM 1265 N N . LEU A 1 156 ? -16.782 3.377 4.354 1.00 92.25 156 LEU A N 1
ATOM 1266 C CA . LEU A 1 156 ? -17.447 2.653 3.272 1.00 92.25 156 LEU A CA 1
ATOM 1267 C C . LEU A 1 156 ? -17.067 1.169 3.365 1.00 92.25 156 LEU A C 1
ATOM 1269 O O . LEU A 1 156 ? -15.922 0.879 3.719 1.00 92.25 156 LEU A O 1
ATOM 1273 N N . PRO A 1 157 ? -17.948 0.211 3.040 1.00 93.50 157 PRO A N 1
ATOM 1274 C CA . PRO A 1 157 ? -17.577 -1.201 3.022 1.00 93.50 157 PRO A CA 1
ATOM 1275 C C . PRO A 1 157 ? -16.372 -1.446 2.104 1.00 93.50 157 PRO A C 1
ATOM 1277 O O . PRO A 1 157 ? -16.401 -1.117 0.924 1.00 93.50 157 PRO A O 1
ATOM 1280 N N . PHE A 1 158 ? -15.296 -2.031 2.643 1.00 94.69 158 PHE A N 1
ATOM 1281 C CA . PHE A 1 158 ? -14.011 -2.154 1.936 1.00 94.69 158 PHE A CA 1
ATOM 1282 C C . PHE A 1 158 ? -14.142 -2.758 0.529 1.00 94.69 158 PHE A C 1
ATOM 1284 O O . PHE A 1 158 ? -13.592 -2.229 -0.433 1.00 94.69 158 PHE A O 1
ATOM 1291 N N . ASN A 1 159 ? -14.927 -3.828 0.401 1.00 94.31 159 ASN A N 1
ATOM 1292 C CA . ASN A 1 159 ? -15.103 -4.550 -0.859 1.00 94.31 159 ASN A CA 1
ATOM 1293 C C . ASN A 1 159 ? -15.860 -3.752 -1.934 1.00 94.31 159 ASN A C 1
ATOM 1295 O O . ASN A 1 159 ? -15.823 -4.147 -3.092 1.00 94.31 159 ASN A O 1
ATOM 1299 N N . GLU A 1 160 ? -16.549 -2.667 -1.570 1.00 92.69 160 GLU A N 1
ATOM 1300 C CA . GLU A 1 160 ? -17.330 -1.858 -2.514 1.00 92.69 160 GLU A CA 1
ATOM 1301 C C . GLU A 1 160 ? -16.487 -0.795 -3.217 1.00 92.69 160 GLU A C 1
ATOM 1303 O O . GLU A 1 160 ? -16.804 -0.427 -4.340 1.00 92.69 160 GLU A O 1
ATOM 1308 N N . PHE A 1 161 ? -15.413 -0.303 -2.586 1.00 95.00 161 PHE A N 1
ATOM 1309 C CA . PHE A 1 161 ? -14.626 0.805 -3.140 1.00 95.00 161 PHE A CA 1
ATOM 1310 C C . PHE A 1 161 ? -13.161 0.460 -3.417 1.00 95.00 161 PHE A C 1
ATOM 1312 O O . PHE A 1 161 ? -12.515 1.173 -4.183 1.00 95.00 161 PHE A O 1
ATOM 1319 N N . ALA A 1 162 ? -12.603 -0.573 -2.774 1.00 96.81 162 ALA A N 1
ATOM 1320 C CA . ALA A 1 162 ? -11.155 -0.763 -2.738 1.00 96.81 162 ALA A CA 1
ATOM 1321 C C . ALA A 1 162 ? -10.531 -0.971 -4.128 1.00 96.81 162 ALA A C 1
ATOM 1323 O O . ALA A 1 162 ? -9.535 -0.328 -4.444 1.00 96.81 162 ALA A O 1
ATOM 1324 N N . GLU A 1 163 ? -11.117 -1.815 -4.981 1.00 97.06 163 GLU A N 1
ATOM 1325 C CA . GLU A 1 163 ? -10.584 -2.061 -6.330 1.00 97.06 163 GLU A CA 1
ATOM 1326 C C . GLU A 1 163 ? -10.601 -0.787 -7.186 1.00 97.06 163 GLU A C 1
ATOM 1328 O O . GLU A 1 163 ? -9.561 -0.371 -7.703 1.00 97.06 163 GLU A O 1
ATOM 1333 N N . ASP A 1 164 ? -11.754 -0.125 -7.278 1.00 96.44 164 ASP A N 1
ATOM 1334 C CA . ASP A 1 164 ? -11.920 1.084 -8.090 1.00 96.44 164 ASP A CA 1
ATOM 1335 C C . ASP A 1 164 ? -11.020 2.220 -7.599 1.00 96.44 164 ASP A C 1
ATOM 1337 O O . ASP A 1 164 ? -10.387 2.929 -8.389 1.00 96.44 164 ASP A O 1
ATOM 1341 N N . PHE A 1 165 ? -10.887 2.356 -6.279 1.00 97.56 165 PHE A N 1
ATOM 1342 C CA . PHE A 1 165 ? -9.998 3.337 -5.682 1.00 97.56 165 PHE A CA 1
ATOM 1343 C C . PHE A 1 165 ? -8.517 3.019 -5.950 1.00 97.56 165 PHE A C 1
ATOM 1345 O O . PHE A 1 165 ? -7.745 3.922 -6.286 1.00 97.56 165 PHE A O 1
ATOM 1352 N N . LEU A 1 166 ? -8.100 1.749 -5.878 1.00 98.25 166 LEU A N 1
ATOM 1353 C CA . LEU A 1 166 ? -6.740 1.349 -6.250 1.00 98.25 166 LEU A CA 1
ATOM 1354 C C . LEU A 1 166 ? -6.434 1.701 -7.708 1.00 98.25 166 LEU A C 1
ATOM 1356 O O . LEU A 1 166 ? -5.384 2.285 -7.998 1.00 98.25 166 LEU A O 1
ATOM 1360 N N . GLN A 1 167 ? -7.363 1.388 -8.614 1.00 96.56 167 GLN A N 1
ATOM 1361 C CA . GLN A 1 167 ? -7.238 1.705 -10.035 1.00 96.56 167 GLN A CA 1
ATOM 1362 C C . GLN A 1 167 ? -7.167 3.212 -10.275 1.00 96.56 167 GLN A C 1
ATOM 1364 O O . GLN A 1 167 ? -6.356 3.670 -11.089 1.00 96.56 167 GLN A O 1
ATOM 1369 N N . HIS A 1 168 ? -7.957 3.993 -9.533 1.00 95.62 168 HIS A N 1
ATOM 1370 C CA . HIS A 1 168 ? -7.909 5.449 -9.560 1.00 95.62 168 HIS A CA 1
ATOM 1371 C C . HIS A 1 168 ? -6.511 5.969 -9.193 1.00 95.62 168 HIS A C 1
ATOM 1373 O O . HIS A 1 168 ? -5.923 6.730 -9.966 1.00 95.62 168 HIS A O 1
ATOM 1379 N N . LEU A 1 169 ? -5.940 5.538 -8.062 1.00 97.06 169 LEU A N 1
ATOM 1380 C CA . LEU A 1 169 ? -4.604 5.975 -7.633 1.00 97.06 169 LEU A CA 1
ATOM 1381 C C . LEU A 1 169 ? -3.510 5.561 -8.621 1.00 97.06 169 LEU A C 1
ATOM 1383 O O . LEU A 1 169 ? -2.628 6.362 -8.950 1.00 97.06 169 LEU A O 1
ATOM 1387 N N . TRP A 1 170 ? -3.568 4.316 -9.101 1.00 95.69 170 TRP A N 1
ATOM 1388 C CA . TRP A 1 170 ? -2.611 3.781 -10.062 1.00 95.69 170 TRP A CA 1
ATOM 1389 C C . TRP A 1 170 ? -2.624 4.580 -11.366 1.00 95.69 170 TRP A C 1
ATOM 1391 O O . TRP A 1 170 ? -1.589 5.101 -11.790 1.00 95.69 170 TRP A O 1
ATOM 1401 N N . THR A 1 171 ? -3.802 4.713 -11.977 1.00 92.88 171 THR A N 1
ATOM 1402 C CA . THR A 1 171 ? -3.976 5.304 -13.308 1.00 92.88 171 THR A CA 1
ATOM 1403 C C . THR A 1 171 ? -3.729 6.806 -13.301 1.00 92.88 171 THR A C 1
ATOM 1405 O O . THR A 1 171 ? -3.080 7.340 -14.208 1.00 92.88 171 THR A O 1
ATOM 1408 N N . ASN A 1 172 ? -4.226 7.506 -12.280 1.00 90.94 172 ASN A N 1
ATOM 1409 C CA . ASN A 1 172 ? -4.217 8.962 -12.286 1.00 90.94 172 ASN A CA 1
ATOM 1410 C C . ASN A 1 172 ? -2.908 9.555 -11.779 1.00 90.94 172 ASN A C 1
ATOM 1412 O O . ASN A 1 172 ? -2.526 10.616 -12.280 1.00 90.94 172 ASN A O 1
ATOM 1416 N N . TYR A 1 173 ? -2.209 8.863 -10.874 1.00 92.19 173 TYR A N 1
ATOM 1417 C CA . TYR A 1 173 ? -1.028 9.398 -10.205 1.00 92.19 173 TYR A CA 1
ATOM 1418 C C . TYR A 1 173 ? 0.169 8.440 -10.229 1.00 92.19 173 TYR A C 1
ATOM 1420 O O . TYR A 1 173 ? 1.181 8.723 -10.871 1.00 92.19 173 TYR A O 1
ATOM 1428 N N . PHE A 1 174 ? 0.070 7.296 -9.549 1.00 94.44 174 PHE A N 1
ATOM 1429 C CA . PHE A 1 174 ? 1.253 6.537 -9.135 1.00 94.44 174 PHE A CA 1
ATOM 1430 C C . PHE A 1 174 ? 2.039 5.952 -10.311 1.00 94.44 174 PHE A C 1
ATOM 1432 O O . PHE A 1 174 ? 3.266 6.048 -10.347 1.00 94.44 174 PHE A O 1
ATOM 1439 N N . ARG A 1 175 ? 1.345 5.433 -11.330 1.00 93.81 175 ARG A N 1
ATOM 1440 C CA . ARG A 1 175 ? 1.991 4.960 -12.558 1.00 93.81 175 ARG A CA 1
ATOM 1441 C C . ARG A 1 175 ? 2.734 6.087 -13.272 1.00 93.81 175 ARG A C 1
ATOM 1443 O O . ARG A 1 175 ? 3.876 5.897 -13.678 1.00 93.81 175 ARG A O 1
ATOM 1450 N N . LYS A 1 176 ? 2.096 7.252 -13.429 1.00 93.19 176 LYS A N 1
ATOM 1451 C CA . LYS A 1 176 ? 2.689 8.407 -14.124 1.00 93.19 176 LYS A CA 1
ATOM 1452 C C . LYS A 1 176 ? 3.960 8.871 -13.419 1.00 93.19 176 LYS A C 1
ATOM 1454 O O . LYS A 1 176 ? 4.953 9.108 -14.094 1.00 93.19 176 LYS A O 1
ATOM 1459 N N . TYR A 1 177 ? 3.940 8.900 -12.086 1.00 93.56 177 TYR A N 1
ATOM 1460 C CA . TYR A 1 177 ? 5.113 9.191 -11.263 1.00 93.56 177 TYR A CA 1
ATOM 1461 C C . TYR A 1 177 ? 6.258 8.190 -11.508 1.00 93.56 177 TYR A C 1
ATOM 1463 O O . TYR A 1 177 ? 7.398 8.577 -11.753 1.00 93.56 177 TYR A O 1
ATOM 1471 N N . LEU A 1 178 ? 5.977 6.882 -11.500 1.00 93.94 178 LEU A N 1
ATOM 1472 C CA . LEU A 1 178 ? 7.016 5.872 -11.747 1.00 93.94 178 LEU A CA 1
ATOM 1473 C C . LEU A 1 178 ? 7.590 5.953 -13.169 1.00 93.94 178 LEU A C 1
ATOM 1475 O O . LEU A 1 178 ? 8.781 5.695 -13.353 1.00 93.94 178 LEU A O 1
ATOM 1479 N N . VAL A 1 179 ? 6.764 6.309 -14.156 1.00 93.31 179 VAL A N 1
ATOM 1480 C CA . VAL A 1 179 ? 7.209 6.542 -15.536 1.00 93.31 179 VAL A CA 1
ATOM 1481 C C . VAL A 1 179 ? 8.085 7.788 -15.626 1.00 93.31 179 VAL A C 1
ATOM 1483 O O . VAL A 1 179 ? 9.167 7.714 -16.203 1.00 93.31 179 VAL A O 1
ATOM 1486 N N . SER A 1 180 ? 7.681 8.910 -15.022 1.00 92.94 180 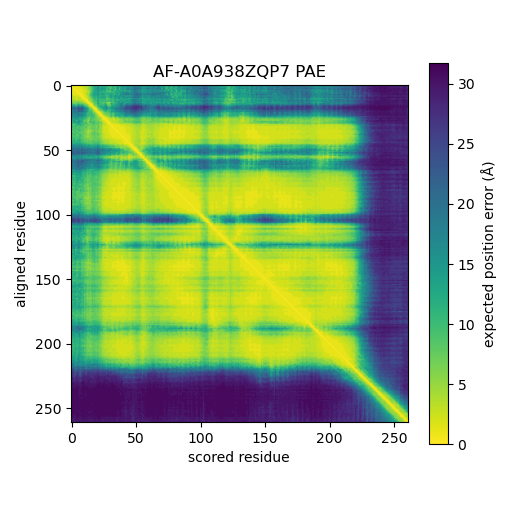SER A N 1
ATOM 1487 C CA . SER A 1 180 ? 8.478 10.142 -15.053 1.00 92.94 180 SER A CA 1
ATOM 1488 C C . SER A 1 180 ? 9.843 9.953 -14.396 1.00 92.94 180 SER A C 1
ATOM 1490 O O . SER A 1 180 ? 10.855 10.354 -14.966 1.00 92.94 180 SER A O 1
ATOM 1492 N N . GLU A 1 181 ? 9.895 9.257 -13.257 1.00 93.56 181 GLU A N 1
ATOM 1493 C CA . GLU A 1 181 ? 11.154 8.909 -12.591 1.00 93.56 181 GLU A CA 1
ATOM 1494 C C . GLU A 1 181 ? 12.047 8.037 -13.482 1.00 93.56 181 GLU A C 1
ATOM 1496 O O . GLU A 1 181 ? 13.258 8.246 -13.553 1.00 93.56 181 GLU A O 1
ATOM 1501 N N . LYS A 1 182 ? 11.463 7.083 -14.220 1.00 92.00 182 LYS A N 1
ATOM 1502 C CA . LYS A 1 182 ? 12.222 6.229 -15.141 1.00 92.00 182 LYS A CA 1
ATOM 1503 C C . LYS A 1 182 ? 12.787 7.034 -16.303 1.00 92.00 182 LYS A C 1
ATOM 1505 O O . LYS A 1 182 ? 13.947 6.835 -16.661 1.00 92.00 182 LYS A O 1
ATOM 1510 N N . THR A 1 183 ? 11.982 7.924 -16.882 1.00 91.50 183 THR A N 1
ATOM 1511 C CA . THR A 1 183 ? 12.391 8.820 -17.970 1.00 91.50 183 THR A CA 1
ATOM 1512 C C . THR A 1 183 ? 13.501 9.769 -17.525 1.00 91.50 183 THR A C 1
ATOM 1514 O O . THR A 1 183 ? 14.425 10.011 -18.295 1.00 91.50 183 THR A O 1
ATOM 1517 N N . ALA A 1 184 ? 13.471 10.230 -16.272 1.00 91.50 184 ALA A N 1
ATOM 1518 C CA . ALA A 1 184 ? 14.538 11.026 -15.666 1.00 91.50 184 ALA A CA 1
ATOM 1519 C C . ALA A 1 184 ? 15.817 10.220 -15.345 1.00 91.50 184 ALA A C 1
ATOM 1521 O O . ALA A 1 184 ? 16.807 10.791 -14.898 1.00 91.50 184 ALA A O 1
ATOM 1522 N N . GLY A 1 185 ? 15.819 8.898 -15.557 1.00 88.06 185 GLY A N 1
ATOM 1523 C CA . GLY A 1 185 ? 16.950 8.021 -15.240 1.00 88.06 185 GLY A CA 1
ATOM 1524 C C . GLY A 1 185 ? 17.067 7.661 -13.756 1.00 88.06 185 GLY A C 1
ATOM 1525 O O . GLY A 1 185 ? 18.054 7.046 -13.348 1.00 88.06 185 GLY A O 1
ATOM 1526 N N . ASN A 1 186 ? 16.064 7.995 -12.944 1.00 86.75 186 ASN A N 1
ATOM 1527 C CA . ASN A 1 186 ? 16.071 7.727 -11.516 1.00 86.75 186 ASN A CA 1
ATOM 1528 C C . ASN A 1 186 ? 15.678 6.279 -11.199 1.00 86.75 186 ASN A C 1
ATOM 1530 O O . ASN A 1 186 ? 14.892 5.615 -11.882 1.00 86.75 186 ASN A O 1
ATOM 1534 N N . THR A 1 187 ? 16.197 5.799 -10.070 1.00 83.25 187 THR A N 1
ATOM 1535 C CA . THR A 1 187 ? 15.639 4.648 -9.360 1.00 83.25 187 THR A CA 1
ATOM 1536 C C . THR A 1 187 ? 15.102 5.139 -8.024 1.00 83.25 187 THR A C 1
ATOM 1538 O O . THR A 1 187 ? 15.833 5.678 -7.192 1.00 83.25 187 THR A O 1
ATOM 1541 N N . VAL A 1 188 ? 13.798 4.984 -7.826 1.00 81.12 188 VAL A N 1
ATOM 1542 C CA . VAL A 1 188 ? 13.114 5.412 -6.603 1.00 81.12 188 VAL A CA 1
ATOM 1543 C C . VAL A 1 188 ? 13.473 4.480 -5.441 1.00 81.12 188 VAL A C 1
ATOM 1545 O O . VAL A 1 188 ? 13.702 4.942 -4.328 1.00 81.12 188 VAL A O 1
ATOM 1548 N N . GLY A 1 189 ? 13.610 3.172 -5.694 1.00 82.06 189 GLY A N 1
ATOM 1549 C CA . GLY A 1 189 ? 14.078 2.185 -4.717 1.00 82.06 189 GLY A CA 1
ATOM 1550 C C . GLY A 1 189 ? 13.356 2.295 -3.369 1.00 82.06 189 GLY A C 1
ATOM 1551 O O . GLY A 1 189 ? 12.135 2.404 -3.307 1.00 82.06 189 GLY A O 1
ATOM 1552 N N . THR A 1 190 ? 14.125 2.316 -2.279 1.00 70.50 190 THR A N 1
ATOM 1553 C CA . THR A 1 190 ? 13.623 2.571 -0.916 1.00 70.50 190 THR A CA 1
ATOM 1554 C C . THR A 1 190 ? 13.427 4.059 -0.603 1.00 70.50 190 THR A C 1
ATOM 1556 O O . THR A 1 190 ? 12.932 4.394 0.468 1.00 70.50 190 THR A O 1
ATOM 1559 N N . LYS A 1 191 ? 13.787 4.982 -1.510 1.00 79.81 191 LYS A N 1
ATOM 1560 C CA . LYS A 1 191 ? 13.556 6.425 -1.318 1.00 79.81 191 LYS A CA 1
ATOM 1561 C C . LYS A 1 191 ? 12.081 6.791 -1.446 1.00 79.81 191 LYS A C 1
ATOM 1563 O O . LYS A 1 191 ? 11.692 7.838 -0.941 1.00 79.81 191 LYS A O 1
ATOM 1568 N N . ILE A 1 192 ? 11.257 5.930 -2.049 1.00 85.50 192 ILE A N 1
ATOM 1569 C CA . ILE A 1 192 ? 9.821 6.183 -2.208 1.00 85.50 192 ILE A CA 1
ATOM 1570 C C . ILE A 1 192 ? 9.129 6.410 -0.861 1.00 85.50 192 ILE A C 1
ATOM 1572 O O . ILE A 1 192 ? 8.338 7.336 -0.723 1.00 85.50 192 ILE A O 1
ATOM 1576 N N . SER A 1 193 ? 9.517 5.660 0.178 1.00 81.56 193 SER A N 1
ATOM 1577 C CA . SER A 1 193 ? 8.977 5.840 1.527 1.00 81.56 193 SER A CA 1
ATOM 1578 C C . SER A 1 193 ? 9.457 7.121 2.206 1.00 81.56 193 SER A C 1
ATOM 1580 O O . SER A 1 193 ? 8.869 7.530 3.200 1.00 81.56 193 SER A O 1
ATOM 1582 N N . ARG A 1 194 ? 10.490 7.783 1.675 1.00 83.06 194 ARG A N 1
ATOM 1583 C CA . ARG A 1 194 ? 11.038 9.046 2.191 1.00 83.06 194 ARG A CA 1
ATOM 1584 C C . ARG A 1 194 ? 10.545 10.273 1.423 1.00 83.06 194 ARG A C 1
ATOM 1586 O O . ARG A 1 194 ? 10.738 11.383 1.906 1.00 83.06 194 ARG A O 1
ATOM 1593 N N . ASN A 1 195 ? 9.925 10.092 0.256 1.00 87.25 195 ASN A N 1
ATOM 1594 C CA . ASN A 1 195 ? 9.425 11.196 -0.555 1.00 87.25 195 ASN A CA 1
ATOM 1595 C C . ASN A 1 195 ? 8.045 11.648 -0.053 1.00 87.25 195 ASN A C 1
ATOM 1597 O O . ASN A 1 195 ? 7.036 11.058 -0.427 1.00 87.25 195 ASN A O 1
ATOM 1601 N N . GLN A 1 196 ? 8.018 12.688 0.787 1.00 86.56 196 GLN A N 1
ATOM 1602 C CA . GLN A 1 196 ? 6.798 13.231 1.401 1.00 86.56 196 GLN A CA 1
ATOM 1603 C C . GLN A 1 196 ? 5.736 13.647 0.376 1.00 86.56 196 GLN A C 1
ATOM 1605 O O . GLN A 1 196 ? 4.559 13.376 0.598 1.00 86.56 196 GLN A O 1
ATOM 1610 N N . GLU A 1 197 ? 6.146 14.207 -0.761 1.00 88.38 197 GLU A N 1
ATOM 1611 C CA . GLU A 1 197 ? 5.237 14.703 -1.799 1.00 88.38 197 GLU A CA 1
ATOM 1612 C C . GLU A 1 197 ? 4.336 13.595 -2.360 1.00 88.38 197 GLU A C 1
ATOM 1614 O O . GLU A 1 197 ? 3.143 13.812 -2.577 1.00 88.38 197 GLU A O 1
ATOM 1619 N N . ILE A 1 198 ? 4.870 12.378 -2.523 1.00 90.44 198 ILE A N 1
ATOM 1620 C CA . ILE A 1 198 ? 4.088 11.215 -2.972 1.00 90.44 198 ILE A CA 1
ATOM 1621 C C . ILE A 1 198 ? 2.990 10.895 -1.962 1.00 90.44 198 ILE A C 1
ATOM 1623 O O . ILE A 1 198 ? 1.844 10.645 -2.338 1.00 90.44 198 ILE A O 1
ATOM 1627 N N . TRP A 1 199 ? 3.336 10.879 -0.675 1.00 91.31 199 TRP A N 1
ATOM 1628 C CA . TRP A 1 199 ? 2.384 10.548 0.378 1.00 91.31 199 TRP A CA 1
ATOM 1629 C C . TRP A 1 199 ? 1.274 11.591 0.492 1.00 91.31 199 TRP A C 1
ATOM 1631 O O . TRP A 1 199 ? 0.113 11.218 0.673 1.00 91.31 199 TRP A O 1
ATOM 1641 N N . GLU A 1 200 ? 1.623 12.873 0.386 1.00 90.00 200 GLU A N 1
ATOM 1642 C CA . GLU A 1 200 ? 0.671 13.982 0.438 1.00 90.00 200 GLU A CA 1
ATOM 1643 C C . GLU A 1 200 ? -0.237 13.982 -0.792 1.00 90.00 200 GLU A C 1
ATOM 1645 O O . GLU A 1 200 ? -1.457 14.030 -0.656 1.00 90.00 200 GLU A O 1
ATOM 1650 N N . SER A 1 201 ? 0.329 13.820 -1.988 1.00 91.88 201 SER A N 1
ATOM 1651 C CA . SER A 1 201 ? -0.439 13.797 -3.236 1.00 91.88 201 SER A CA 1
ATOM 1652 C C . SER A 1 201 ? -1.437 12.640 -3.284 1.00 91.88 201 SER A C 1
ATOM 1654 O O . SER A 1 201 ? -2.605 12.835 -3.621 1.00 91.88 201 SER A O 1
ATOM 1656 N N . LEU A 1 202 ? -1.009 11.431 -2.900 1.00 94.12 202 LEU A N 1
ATOM 1657 C CA . LEU A 1 202 ? -1.901 10.270 -2.824 1.00 94.12 202 LEU A CA 1
ATOM 1658 C C . LEU A 1 202 ? -2.988 10.460 -1.762 1.00 94.12 202 LEU A C 1
ATOM 1660 O O . LEU A 1 202 ? -4.128 10.054 -1.975 1.00 94.12 202 LEU A O 1
ATOM 1664 N N . TYR A 1 203 ? -2.662 11.095 -0.635 1.00 92.56 203 TYR A N 1
ATOM 1665 C CA . TYR A 1 203 ? -3.639 11.407 0.404 1.00 92.56 203 TYR A CA 1
ATOM 1666 C C . TYR A 1 203 ? -4.697 12.412 -0.074 1.00 92.56 203 TYR A C 1
ATOM 1668 O O . TYR A 1 203 ? -5.888 12.176 0.109 1.00 92.56 203 TYR A O 1
ATOM 1676 N N . ILE A 1 204 ? -4.284 13.491 -0.743 1.00 91.94 204 ILE A N 1
ATOM 1677 C CA . ILE A 1 204 ? -5.200 14.490 -1.317 1.00 91.94 204 ILE A CA 1
ATOM 1678 C C . ILE A 1 204 ? -6.090 13.849 -2.390 1.00 91.94 204 ILE A C 1
ATOM 1680 O O . ILE A 1 204 ? -7.300 14.094 -2.428 1.00 91.94 204 ILE A O 1
ATOM 1684 N N . SER A 1 205 ? -5.517 12.983 -3.232 1.00 94.12 205 SER A N 1
ATOM 1685 C CA . SER A 1 205 ? -6.277 12.205 -4.217 1.00 94.12 205 SER A CA 1
ATOM 1686 C C . SER A 1 205 ? -7.326 11.322 -3.536 1.00 94.12 205 SER A C 1
ATOM 1688 O O . SER A 1 205 ? -8.470 11.275 -3.983 1.00 94.12 205 SER A O 1
ATOM 1690 N N . ALA A 1 206 ? -6.967 10.670 -2.427 1.00 94.88 206 ALA A N 1
ATOM 1691 C CA . ALA A 1 206 ? -7.869 9.833 -1.641 1.00 94.88 206 ALA A CA 1
ATOM 1692 C C . ALA A 1 206 ? -9.021 10.625 -1.010 1.00 94.88 206 ALA A C 1
ATOM 1694 O O . ALA A 1 206 ? -10.176 10.218 -1.108 1.00 94.88 206 ALA A O 1
ATOM 1695 N N . GLN A 1 207 ? -8.728 11.782 -0.410 1.00 93.56 207 GLN A N 1
ATOM 1696 C CA . GLN A 1 207 ? -9.755 12.672 0.141 1.00 93.56 207 GLN A CA 1
ATOM 1697 C C . GLN A 1 207 ? -10.713 13.168 -0.940 1.00 93.56 207 GLN A C 1
ATOM 1699 O O . GLN A 1 207 ? -11.926 13.164 -0.743 1.00 93.56 207 GLN A O 1
ATOM 1704 N N . SER A 1 208 ? -10.176 13.563 -2.094 1.00 93.69 208 SER A N 1
ATOM 1705 C CA . SER A 1 208 ? -10.985 14.021 -3.225 1.00 93.69 208 SER A CA 1
ATOM 1706 C C . SER A 1 208 ? -11.916 12.915 -3.725 1.00 93.69 208 SER A C 1
ATOM 1708 O O . SER A 1 208 ? -13.099 13.171 -3.939 1.00 93.69 208 SER A O 1
ATOM 1710 N N . TYR A 1 209 ? -11.409 11.683 -3.834 1.00 94.62 209 TYR A N 1
ATOM 1711 C CA . TYR A 1 209 ? -12.200 10.510 -4.209 1.00 94.62 209 TYR A CA 1
ATOM 1712 C C . TYR A 1 209 ? -13.326 10.230 -3.203 1.00 94.62 209 TYR A C 1
ATOM 1714 O O . TYR A 1 209 ? -14.486 10.103 -3.592 1.00 94.62 209 TYR A O 1
ATOM 1722 N N . LEU A 1 210 ? -13.011 10.198 -1.902 1.00 93.50 210 LEU A N 1
ATOM 1723 C CA . LEU A 1 210 ? -14.011 9.988 -0.851 1.00 93.50 210 LEU A CA 1
ATOM 1724 C C . LEU A 1 210 ? -15.100 11.070 -0.893 1.00 93.50 210 LEU A C 1
ATOM 1726 O O . LEU A 1 210 ? -16.286 10.753 -0.850 1.00 93.50 210 LEU A O 1
ATOM 1730 N N . ASN A 1 211 ? -14.713 12.340 -1.022 1.00 92.12 211 ASN A N 1
ATOM 1731 C CA . ASN A 1 211 ? -15.662 13.451 -1.078 1.00 92.12 211 ASN A CA 1
ATOM 1732 C C . ASN A 1 211 ? -16.598 13.353 -2.290 1.00 92.12 211 ASN A C 1
ATOM 1734 O O . ASN A 1 211 ? -17.792 13.617 -2.157 1.00 92.12 211 ASN A O 1
ATOM 1738 N N . GLN A 1 212 ? -16.087 12.945 -3.455 1.00 90.44 212 GLN A N 1
ATOM 1739 C CA . GLN A 1 212 ? -16.918 12.706 -4.638 1.00 90.44 212 GLN A CA 1
ATOM 1740 C C . GLN A 1 212 ? -17.938 11.591 -4.389 1.00 90.44 212 GLN A C 1
ATOM 1742 O O . GLN A 1 212 ? -19.120 11.775 -4.681 1.00 90.44 212 GLN A O 1
ATOM 1747 N N . HIS A 1 213 ? -17.506 10.480 -3.791 1.00 87.50 213 HIS A N 1
ATOM 1748 C CA . HIS A 1 213 ? -18.377 9.347 -3.490 1.00 87.50 213 HIS A CA 1
ATOM 1749 C C . HIS A 1 213 ? -19.481 9.717 -2.485 1.00 87.50 213 HIS A C 1
ATOM 1751 O O . HIS A 1 213 ? -20.654 9.409 -2.689 1.00 87.50 213 HIS A O 1
ATOM 1757 N N . LEU A 1 214 ? -19.134 10.453 -1.425 1.00 86.94 214 LEU A N 1
ATOM 1758 C CA . LEU A 1 214 ? -20.104 10.931 -0.435 1.00 86.94 214 LEU A CA 1
ATOM 1759 C C . LEU A 1 214 ? -21.116 11.910 -1.049 1.00 86.94 214 LEU A C 1
ATOM 1761 O O . LEU A 1 214 ? -22.309 11.814 -0.773 1.00 86.94 214 LEU A O 1
ATOM 1765 N N . MET A 1 215 ? -20.670 12.823 -1.918 1.00 88.31 215 MET A N 1
ATOM 1766 C CA . MET A 1 215 ? -21.569 13.747 -2.621 1.00 88.31 215 MET A CA 1
ATOM 1767 C C . MET A 1 215 ? -22.535 13.015 -3.557 1.00 88.31 215 MET A C 1
ATOM 1769 O O . MET A 1 215 ? -23.705 13.385 -3.638 1.00 88.31 215 MET A O 1
ATOM 1773 N N . GLN A 1 216 ? -22.077 11.962 -4.237 1.00 86.19 216 GLN A N 1
ATOM 1774 C CA . GLN A 1 216 ? -22.941 11.126 -5.073 1.00 86.19 216 GLN A CA 1
ATOM 1775 C C . GLN A 1 216 ? -24.030 10.438 -4.244 1.00 86.19 216 GLN A C 1
ATOM 1777 O O . GLN A 1 216 ? -25.198 10.525 -4.614 1.00 86.19 216 GLN A O 1
ATOM 1782 N N . MET A 1 217 ? -23.676 9.860 -3.090 1.00 81.94 217 MET A N 1
ATOM 1783 C CA . MET A 1 217 ? -24.642 9.229 -2.178 1.00 81.94 217 MET A CA 1
ATOM 1784 C C . MET A 1 217 ? -25.686 10.218 -1.634 1.00 81.94 217 MET A C 1
ATOM 1786 O O . MET A 1 217 ? -26.867 9.893 -1.523 1.00 81.94 217 MET A O 1
ATOM 1790 N N . VAL A 1 218 ? -25.276 11.449 -1.309 1.00 83.44 218 VAL A N 1
ATOM 1791 C CA . VAL A 1 218 ? -26.203 12.500 -0.846 1.00 83.44 218 VAL A CA 1
ATOM 1792 C C . VAL A 1 218 ? -27.161 12.930 -1.960 1.00 83.44 218 VAL A C 1
ATOM 1794 O O . VAL A 1 218 ? -28.334 13.201 -1.700 1.00 83.44 218 VAL A O 1
ATOM 1797 N N . ASN A 1 219 ? -26.681 12.997 -3.202 1.00 79.88 219 ASN A N 1
ATOM 1798 C CA . ASN A 1 219 ? -27.495 13.416 -4.340 1.00 79.88 219 ASN A CA 1
ATOM 1799 C C . ASN A 1 219 ? -28.460 12.317 -4.810 1.00 79.88 219 ASN A C 1
ATOM 1801 O O . ASN A 1 219 ? -29.587 12.640 -5.183 1.00 79.88 219 ASN A O 1
ATOM 1805 N N . SER A 1 220 ? -28.076 11.038 -4.739 1.00 73.81 220 SER A N 1
ATOM 1806 C CA . SER A 1 220 ? -28.970 9.920 -5.072 1.00 73.81 220 SER A CA 1
ATOM 1807 C C . SER A 1 220 ? -30.131 9.796 -4.079 1.00 73.81 220 SER A C 1
ATOM 1809 O O . SER A 1 220 ? -31.275 9.642 -4.498 1.00 73.81 220 SER A O 1
ATOM 1811 N N . GLY A 1 221 ? -29.881 9.991 -2.777 1.00 66.12 221 GLY A N 1
ATOM 1812 C CA . GLY A 1 221 ? -30.943 9.979 -1.758 1.00 66.12 221 GLY A CA 1
ATOM 1813 C C . GLY A 1 221 ? -31.952 11.134 -1.883 1.00 66.12 221 GLY A C 1
ATOM 1814 O O . GLY A 1 221 ? -33.120 10.997 -1.513 1.00 66.12 221 GLY A O 1
ATOM 1815 N N . LYS A 1 222 ? -31.540 12.277 -2.451 1.00 63.31 222 LYS A N 1
ATOM 1816 C CA . LYS A 1 222 ? -32.453 13.391 -2.769 1.00 63.31 222 LYS A CA 1
ATOM 1817 C C . LYS A 1 222 ? -33.351 13.097 -3.974 1.00 63.31 222 LYS A C 1
ATOM 1819 O O . LYS A 1 222 ? -34.508 13.497 -3.977 1.00 63.31 222 LYS A O 1
ATOM 1824 N N . GLN A 1 223 ? -32.851 12.373 -4.976 1.00 55.16 223 GLN A N 1
ATOM 1825 C CA . GLN A 1 223 ? -33.651 12.009 -6.150 1.00 55.16 223 GLN A CA 1
ATOM 1826 C C . GLN A 1 223 ? -34.719 10.954 -5.831 1.00 55.16 223 GLN A C 1
ATOM 1828 O O . GLN A 1 223 ? -35.828 11.052 -6.355 1.00 55.16 223 GLN A O 1
ATOM 1833 N N . GLU A 1 224 ? -34.436 9.993 -4.947 1.00 51.12 224 GLU A N 1
ATOM 1834 C CA . GLU A 1 224 ? -35.427 9.005 -4.482 1.00 51.12 224 GLU A CA 1
ATOM 1835 C C . GLU A 1 224 ? -36.551 9.660 -3.660 1.00 51.12 224 GLU A C 1
ATOM 1837 O O . GLU A 1 224 ? -37.730 9.397 -3.887 1.00 51.12 224 GLU A O 1
ATOM 1842 N N . SER A 1 225 ? -36.212 10.614 -2.789 1.00 50.91 225 SER A N 1
ATOM 1843 C CA . SER A 1 225 ? -37.210 11.346 -1.994 1.00 50.91 225 SER A CA 1
ATOM 1844 C C . SER A 1 225 ? -38.066 12.317 -2.825 1.00 50.91 225 SER A C 1
ATOM 1846 O O . SER A 1 225 ? -39.262 12.455 -2.571 1.00 50.91 225 SER A O 1
ATOM 1848 N N . GLU A 1 226 ? -37.523 12.947 -3.870 1.00 48.56 226 GLU A N 1
ATOM 1849 C CA . GLU A 1 226 ? -38.313 13.782 -4.794 1.00 48.56 226 GLU A CA 1
ATOM 1850 C C . GLU A 1 226 ? -39.218 12.960 -5.736 1.00 48.56 226 GLU A C 1
ATOM 1852 O O . GLU A 1 226 ? -40.294 13.425 -6.141 1.00 48.56 226 GLU A O 1
ATOM 1857 N N . SER A 1 227 ? -38.826 11.725 -6.063 1.00 49.81 227 SER A N 1
ATOM 1858 C CA . SER A 1 227 ? -39.627 10.823 -6.902 1.00 49.81 227 SER A CA 1
ATOM 1859 C C . SER A 1 227 ? -40.753 10.118 -6.132 1.00 49.81 227 SER A C 1
ATOM 1861 O O . SER A 1 227 ? -41.827 9.915 -6.702 1.00 49.81 227 SER A O 1
ATOM 1863 N N . GLU A 1 228 ? -40.600 9.869 -4.828 1.00 48.53 228 GLU A N 1
ATOM 1864 C CA . GLU A 1 228 ? -41.707 9.424 -3.964 1.00 48.53 228 GLU A CA 1
ATOM 1865 C C . GLU A 1 228 ? -42.745 10.534 -3.710 1.00 48.53 228 GLU A C 1
ATOM 1867 O O . GLU A 1 228 ? -43.954 10.284 -3.750 1.00 48.53 228 GLU A O 1
ATOM 1872 N N . VAL A 1 229 ? -42.316 11.792 -3.545 1.00 48.62 229 VAL A N 1
ATOM 1873 C CA . VAL A 1 229 ? -43.238 12.927 -3.323 1.00 48.62 229 VAL A CA 1
ATOM 1874 C C . VAL A 1 229 ? -44.080 13.241 -4.570 1.00 48.62 229 VAL A C 1
ATOM 1876 O O . VAL A 1 229 ? -45.245 13.639 -4.463 1.00 48.62 229 VAL A O 1
ATOM 1879 N N . THR A 1 230 ? -43.552 13.004 -5.773 1.00 44.19 230 THR A N 1
ATOM 1880 C CA . THR A 1 230 ? -44.290 13.247 -7.027 1.00 44.19 230 THR A CA 1
ATOM 1881 C C . THR A 1 230 ? -45.273 12.136 -7.413 1.00 44.19 230 THR A C 1
ATOM 1883 O O . THR A 1 230 ? -46.155 12.383 -8.243 1.00 44.19 230 THR A O 1
ATOM 1886 N N . GLN A 1 231 ? -45.215 10.956 -6.782 1.00 42.84 231 GLN A N 1
ATOM 1887 C CA . GLN A 1 231 ? -46.211 9.889 -6.975 1.00 42.84 231 GLN A CA 1
ATOM 1888 C C . GLN A 1 231 ? -47.445 10.016 -6.061 1.00 42.84 231 GLN A C 1
ATOM 1890 O O . GLN A 1 231 ? -48.488 9.444 -6.371 1.00 42.84 231 GLN A O 1
ATOM 1895 N N . GLY A 1 232 ? -47.390 10.835 -5.003 1.00 41.91 232 GLY A N 1
ATOM 1896 C CA . GLY A 1 232 ? -48.515 11.058 -4.081 1.00 41.91 232 GLY A CA 1
ATOM 1897 C C . GLY A 1 232 ? -49.582 12.063 -4.540 1.00 41.91 232 GLY A C 1
ATOM 1898 O O . GLY A 1 232 ? -50.629 12.168 -3.906 1.00 41.91 232 GLY A O 1
ATOM 1899 N N . THR A 1 233 ? -49.366 12.806 -5.635 1.00 43.50 233 THR A N 1
ATOM 1900 C CA . THR A 1 233 ? -50.246 13.941 -5.984 1.00 43.50 233 THR A CA 1
ATOM 1901 C C . THR A 1 233 ? -50.572 14.019 -7.476 1.00 43.50 233 THR A C 1
ATOM 1903 O O . THR A 1 233 ? -50.223 14.980 -8.155 1.00 43.50 233 THR A O 1
ATOM 1906 N N . LYS A 1 234 ? -51.278 13.024 -8.027 1.00 38.59 234 LYS A N 1
ATOM 1907 C CA . LYS A 1 234 ? -51.950 13.175 -9.336 1.00 38.59 234 LYS A CA 1
ATOM 1908 C C . LYS A 1 234 ? -53.385 12.662 -9.308 1.00 38.59 234 LYS A C 1
ATOM 1910 O O . LYS A 1 234 ? -53.728 11.649 -9.907 1.00 38.59 234 LYS A O 1
ATOM 1915 N N . GLY A 1 235 ? -54.239 13.441 -8.648 1.00 34.44 235 GLY A N 1
ATOM 1916 C CA . GLY A 1 235 ? -55.686 13.409 -8.822 1.00 34.44 235 GLY A CA 1
ATOM 1917 C C . GLY A 1 235 ? -56.197 14.688 -9.497 1.00 34.44 235 GLY A C 1
ATOM 1918 O O . GLY A 1 235 ? -56.142 15.755 -8.904 1.00 34.44 235 GLY A O 1
ATOM 1919 N N . ARG A 1 236 ? -56.789 14.517 -10.690 1.00 31.73 236 ARG A N 1
ATOM 1920 C CA . ARG A 1 236 ? -57.908 15.305 -11.264 1.00 31.73 236 ARG A CA 1
ATOM 1921 C C . ARG A 1 236 ? -57.633 16.661 -11.972 1.00 31.73 236 ARG A C 1
ATOM 1923 O O . ARG A 1 236 ? -57.630 17.724 -11.375 1.00 31.73 236 ARG A O 1
ATOM 1930 N N . VAL A 1 237 ? -57.514 16.566 -13.304 1.00 37.97 237 VAL A N 1
ATOM 1931 C CA . VAL A 1 237 ? -58.177 17.333 -14.398 1.00 37.97 237 VAL A CA 1
ATOM 1932 C C . VAL A 1 237 ? -58.680 18.769 -14.125 1.00 37.97 237 VAL A C 1
ATOM 1934 O O . VAL A 1 237 ? -59.639 18.932 -13.381 1.00 37.97 237 VAL A O 1
ATOM 1937 N N . GLN A 1 238 ? -58.227 19.749 -14.930 1.00 31.62 238 GLN A N 1
ATOM 1938 C CA . GLN A 1 238 ? -59.103 20.506 -15.854 1.00 31.62 238 GLN A CA 1
ATOM 1939 C C . GLN A 1 238 ? -58.337 21.305 -16.925 1.00 31.62 238 GLN A C 1
ATOM 1941 O O . GLN A 1 238 ? -57.313 21.932 -16.675 1.00 31.62 238 GLN A O 1
ATOM 1946 N N . ALA A 1 239 ? -58.868 21.235 -18.147 1.00 38.03 239 ALA A N 1
ATOM 1947 C CA . ALA A 1 239 ? -58.408 21.900 -19.358 1.00 38.03 239 ALA A CA 1
ATOM 1948 C C . ALA A 1 239 ? -58.965 23.332 -19.468 1.00 38.03 239 ALA A C 1
ATOM 1950 O O . ALA A 1 239 ? -60.117 23.569 -19.115 1.00 38.03 239 ALA A O 1
ATOM 1951 N N . GLY A 1 240 ? -58.194 24.264 -20.048 1.00 30.45 240 GLY A N 1
ATOM 1952 C CA . GLY A 1 240 ? -58.669 25.634 -20.281 1.00 30.45 240 GLY A CA 1
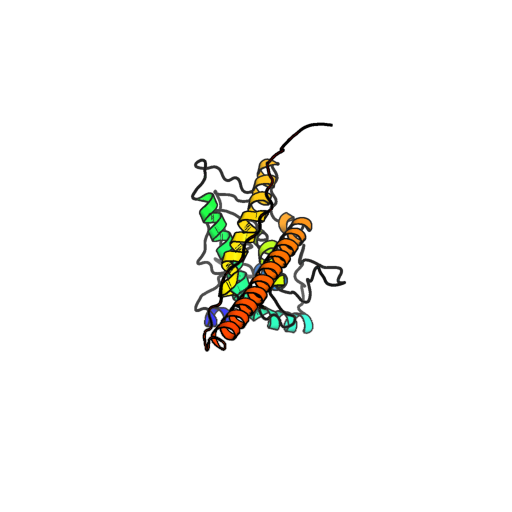ATOM 1953 C C . GLY A 1 240 ? -57.723 26.570 -21.050 1.00 30.45 240 GLY A C 1
ATOM 1954 O O . GLY A 1 240 ? -57.066 27.407 -20.458 1.00 30.45 240 GLY A O 1
ATOM 1955 N N . LYS A 1 241 ? -57.719 26.446 -22.385 1.00 32.88 241 LYS A N 1
ATOM 1956 C CA . LYS A 1 241 ? -57.791 27.528 -23.405 1.00 32.88 241 LYS A CA 1
ATOM 1957 C C . LYS A 1 241 ? -56.791 28.729 -23.403 1.00 32.88 241 LYS A C 1
ATOM 1959 O O . LYS A 1 241 ? -56.962 29.708 -22.695 1.00 32.88 241 LYS A O 1
ATOM 1964 N N . LYS A 1 242 ? -55.868 28.681 -24.385 1.00 36.16 242 LYS A N 1
ATOM 1965 C CA . LYS A 1 242 ? -55.252 29.734 -25.256 1.00 36.16 242 LYS A CA 1
ATOM 1966 C C . LYS A 1 242 ? -55.328 31.235 -24.873 1.00 36.16 242 LYS A C 1
ATOM 1968 O O . LYS A 1 242 ? -56.421 31.796 -24.887 1.00 36.16 242 LYS A O 1
ATOM 1973 N N . ARG A 1 243 ? -54.176 31.934 -24.982 1.00 27.81 243 ARG A N 1
ATOM 1974 C CA . ARG A 1 243 ? -53.959 33.038 -25.962 1.00 27.81 243 ARG A CA 1
ATOM 1975 C C . ARG A 1 243 ? -52.478 33.443 -26.148 1.00 27.81 243 ARG A C 1
ATOM 1977 O O . ARG A 1 243 ? -51.701 33.432 -25.207 1.00 27.81 243 ARG A O 1
ATOM 1984 N N . ASN A 1 244 ? -52.150 33.778 -27.401 1.00 32.25 244 ASN A N 1
ATOM 1985 C CA . ASN A 1 244 ? -50.865 34.233 -27.958 1.00 32.25 244 ASN A CA 1
ATOM 1986 C C . ASN A 1 244 ? -50.438 35.640 -27.499 1.00 32.25 244 ASN A C 1
ATOM 1988 O O . ASN A 1 244 ? -51.301 36.495 -27.321 1.00 32.25 244 ASN A O 1
ATOM 1992 N N . ASN A 1 245 ? -49.121 35.893 -27.484 1.00 29.61 245 ASN A N 1
ATOM 1993 C CA . ASN A 1 245 ? -48.405 36.945 -28.246 1.00 29.61 245 ASN A CA 1
ATOM 1994 C C . ASN A 1 245 ? -46.909 36.868 -27.863 1.00 29.61 245 ASN A C 1
ATOM 1996 O O . ASN A 1 245 ? -46.568 36.992 -26.699 1.00 29.61 245 ASN A O 1
ATOM 2000 N N . SER A 1 246 ? -46.013 36.400 -28.734 1.00 30.92 246 SER A N 1
ATOM 2001 C CA . SER A 1 246 ? -45.356 37.139 -29.826 1.00 30.92 246 SER A CA 1
ATOM 2002 C C . SER A 1 246 ? -44.450 38.280 -29.350 1.00 30.92 246 SER A C 1
ATOM 2004 O O . SER A 1 246 ? -44.899 39.418 -29.328 1.00 30.92 246 SER A O 1
ATOM 2006 N N . THR A 1 247 ? -43.158 37.983 -29.154 1.00 33.16 247 THR A N 1
ATOM 2007 C CA . THR A 1 247 ? -42.070 38.862 -29.619 1.00 33.16 247 THR A CA 1
ATOM 2008 C C . THR A 1 247 ? -40.846 38.024 -29.996 1.00 33.16 247 THR A C 1
ATOM 2010 O O . THR A 1 247 ? -40.380 37.182 -29.233 1.00 33.16 247 THR A O 1
ATOM 2013 N N . ARG A 1 248 ? -40.389 38.232 -31.233 1.00 31.94 248 ARG A N 1
ATOM 2014 C CA . ARG A 1 248 ? -39.193 37.673 -31.876 1.00 31.94 248 ARG A CA 1
ATOM 2015 C C . ARG A 1 248 ? -37.909 38.357 -31.379 1.00 31.94 248 ARG A C 1
ATOM 2017 O O . ARG A 1 248 ? -37.976 39.485 -30.909 1.00 31.94 248 ARG A O 1
ATOM 2024 N N . PHE A 1 249 ? -36.792 37.709 -31.728 1.00 30.20 249 PHE A N 1
ATOM 2025 C CA . PHE A 1 249 ? -35.502 38.209 -32.256 1.00 30.20 249 PHE A CA 1
ATOM 2026 C C . PHE A 1 249 ? -34.321 37.575 -31.502 1.00 30.20 249 PHE A C 1
ATOM 2028 O O . PHE A 1 249 ? -34.198 37.761 -30.302 1.00 30.20 249 PHE A O 1
ATOM 2035 N N . LEU A 1 250 ? -33.677 36.572 -32.129 1.00 32.47 250 LEU A N 1
ATOM 2036 C CA . LEU A 1 250 ? -32.376 36.630 -32.853 1.00 32.47 250 LEU A CA 1
ATOM 2037 C C . LEU A 1 250 ? -31.194 36.745 -31.870 1.00 32.47 250 LEU A C 1
ATOM 2039 O O . LEU A 1 250 ? -31.294 37.463 -30.895 1.00 32.47 250 LEU A O 1
ATOM 2043 N N . LEU A 1 251 ? -30.008 36.175 -32.051 1.00 30.14 251 LEU A N 1
ATOM 2044 C CA . LEU A 1 251 ? -29.356 35.239 -32.972 1.00 30.14 251 LEU A CA 1
ATOM 2045 C C . LEU A 1 251 ? -27.966 35.008 -32.340 1.00 30.14 251 LEU A C 1
ATOM 2047 O O . LEU A 1 251 ? -27.457 35.926 -31.707 1.00 30.14 251 LEU A O 1
ATOM 2051 N N . ARG A 1 252 ? -27.344 33.868 -32.673 1.00 31.78 252 ARG A N 1
ATOM 2052 C CA . ARG A 1 252 ? -25.897 33.675 -32.932 1.00 31.78 252 ARG A CA 1
ATOM 2053 C C . ARG A 1 252 ? -24.903 33.979 -31.807 1.00 31.78 252 ARG A C 1
ATOM 2055 O O . ARG A 1 252 ? -24.799 35.087 -31.312 1.00 31.78 252 ARG A O 1
ATOM 2062 N N . ASP A 1 253 ? -24.200 32.956 -31.339 1.00 30.75 253 ASP A N 1
ATOM 2063 C CA . ASP A 1 253 ? -22.995 32.349 -31.943 1.00 30.75 253 ASP A CA 1
ATOM 2064 C C . ASP A 1 253 ? -21.730 33.190 -31.759 1.00 30.75 253 ASP A C 1
ATOM 2066 O O . ASP A 1 253 ? -21.674 34.359 -32.140 1.00 30.75 253 ASP A O 1
ATOM 2070 N N . SER A 1 254 ? -20.666 32.451 -31.425 1.00 33.88 254 SER A N 1
ATOM 2071 C CA . SER A 1 254 ? -19.237 32.783 -31.536 1.00 33.88 254 SER A CA 1
ATOM 2072 C C . SER A 1 254 ? -18.658 33.544 -30.328 1.00 33.88 254 SER A C 1
ATOM 2074 O O . SER A 1 254 ? -19.329 34.368 -29.729 1.00 33.88 254 SER A O 1
ATOM 2076 N N . PHE A 1 255 ? -17.419 33.322 -29.883 1.00 31.19 255 PHE A N 1
ATOM 2077 C CA . PHE A 1 255 ? -16.217 33.121 -30.687 1.00 31.19 255 PHE A CA 1
ATOM 2078 C C . PHE A 1 255 ? -15.086 32.501 -29.830 1.00 31.19 255 PHE A C 1
ATOM 2080 O O . PHE A 1 255 ? -14.914 32.851 -28.664 1.00 31.19 255 PHE A O 1
ATOM 2087 N N . TRP A 1 256 ? -14.320 31.593 -30.438 1.00 36.06 256 TRP A N 1
ATOM 2088 C CA . TRP A 1 256 ? -12.993 31.120 -30.021 1.00 36.06 256 TRP A CA 1
ATOM 2089 C C . TRP A 1 256 ? -11.921 32.070 -30.570 1.00 36.06 256 TRP A C 1
ATOM 2091 O O . TRP A 1 256 ? -12.011 32.406 -31.742 1.00 36.06 256 TRP A O 1
ATOM 2101 N N . MET A 1 257 ? -10.890 32.405 -29.791 1.00 33.97 257 MET A N 1
ATOM 2102 C CA . MET A 1 257 ? -9.484 32.677 -30.180 1.00 33.97 257 MET A CA 1
ATOM 2103 C C . MET A 1 257 ? -8.758 33.114 -28.888 1.00 33.97 257 MET A C 1
ATOM 2105 O O . MET A 1 257 ? -9.367 33.762 -28.048 1.00 33.97 257 MET A O 1
ATOM 2109 N N . GLY A 1 258 ? -7.524 32.729 -28.577 1.00 30.62 258 GLY A N 1
ATOM 2110 C CA . GLY A 1 258 ? -6.399 32.468 -29.467 1.00 30.62 258 GLY A CA 1
ATOM 2111 C C . GLY A 1 258 ? -5.410 33.636 -29.366 1.00 30.62 258 GLY A C 1
ATOM 2112 O O . GLY A 1 258 ? -5.752 34.740 -29.766 1.00 30.62 258 GLY A O 1
ATOM 2113 N N . ASP A 1 259 ? -4.217 33.318 -28.855 1.00 35.38 259 ASP A N 1
ATOM 2114 C CA . ASP A 1 259 ? -2.924 34.021 -28.938 1.00 35.38 259 ASP A CA 1
ATOM 2115 C C . ASP A 1 259 ? -2.548 35.161 -27.967 1.00 35.38 259 ASP A C 1
ATOM 2117 O O . ASP A 1 259 ? -3.106 36.253 -27.970 1.00 35.38 259 ASP A O 1
ATOM 2121 N N . GLY A 1 260 ? -1.453 34.893 -27.234 1.00 36.53 260 GLY A N 1
ATOM 2122 C CA . GLY A 1 260 ? -0.214 35.675 -27.335 1.00 36.53 260 GLY A CA 1
ATOM 2123 C C . GLY A 1 260 ? 0.032 36.760 -26.287 1.00 36.53 260 GLY A C 1
ATOM 2124 O O . GLY A 1 260 ? -0.521 37.845 -26.405 1.00 36.53 260 GLY A O 1
ATOM 2125 N N . PHE A 1 261 ? 0.932 36.487 -25.335 1.00 37.16 261 PHE A N 1
ATOM 2126 C CA . PHE A 1 261 ? 2.143 37.268 -25.015 1.00 37.16 261 PHE A CA 1
ATOM 2127 C C . PHE A 1 261 ? 3.052 36.456 -24.082 1.00 37.16 261 PHE A C 1
ATOM 2129 O O . PHE A 1 261 ? 2.509 35.715 -23.231 1.00 37.16 261 PHE A O 1
#

=== Feature glossary ===
Feature key, reading from the visual/contextual features back to the raw sequence:

Rendered structure images. Structure images are PyMOL renders from six orthogonal camera directions. Cartoon representation draws helices as coils and strands as arrows; sticks shows the backbone as bonds; surface shows the solvent-excluded envelope. Rainbow coloring maps sequence position to hue (blue→red, N→C); chain coloring assigns a distinct color per polypeptide.

Contact-map, Ramachandran, and PAE plots. Three diagnostic plots accompany the record. The Cα contact map visualizes the tertiary structure as a 2D adjacency matrix (8 Å cutoff, sequence-local contacts suppressed). The Ramachandran plot shows the distribution of backbone (φ, ψ) torsions, with points in the α and β basins reflecting secondary structure content. The PAE plot shows AlphaFold's inter-residue confidence as a color matrix.

InterPro / GO / CATH / organism. The annotation block draws on four external resources. InterPro: which protein families and domains the sequence belongs to. GO: standardized terms for what the protein does, what process it participates in, and where in the cell it acts. CATH: which structural fold it has in the CATH hierarchy. Organism: the species of origin.

Nearest PDB structures. Structural nearest neighbors (via Foldseek easy-search vs the PDB). Reported per hit: target PDB id, E-value, and alignment TM-score. A TM-score above ~0.5 is the conventional threshold for 'same fold'.

Predicted aligned error. Predic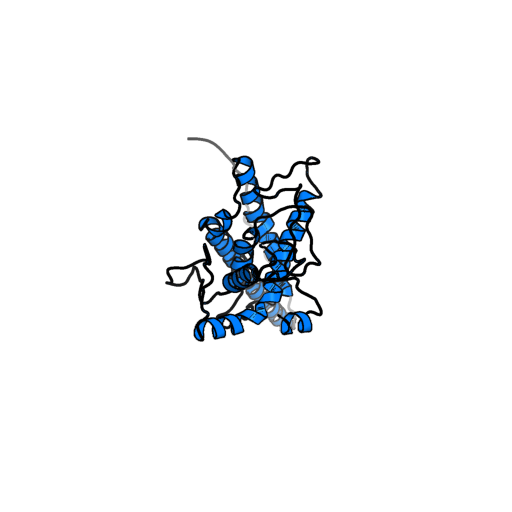ted aligned error is AlphaFold's pairwise confidence. Unlike pLDDT (per-residue), PAE is per-residue-pair and captures whether two parts of the structure are correctly placed relative to each other. Units are ångströms of expected positional error.

Solvent-accessible surface area. SASA measures how much of the protein is reachable by solvent. It is computed by rolling a water-sized probe over the atomic surface and summing the exposed area (Å²). Per-residue SASA distinguishes core (buried, low SASA) from surface (exposed, high SASA) residues; total SASA is a whole-molecule size measure.

B-factor. Crystallographic B-factors measure how much each atom's electron density is smeared out, in Å². They rise in mobile loops and surface residues and fall in the buried interior. In AlphaFold models this column is repurposed to hold pLDDT instead.

pLDDT. For AlphaFold models, the B-factor field carries pLDDT — the model's own estimate of local accuracy on a 0–100 scale. Regions with pLDDT<50 should be treated as essentially unmodeled; they often correspond to intrinsically disordered segments.

Backbone torsions (φ/ψ). φ (phi) and ψ (psi) are the two rotatable backbone dihedrals per residue: φ is the C(i-1)–N–Cα–C torsion, ψ is the N–Cα–C–N(i+1) torsion, both in degrees on (−180°, 180°]. α-helical residues cluster near (−60°, −45°); β-strand residues near (−120°, +130°). A Ramachandran plot is simply a scatter of (φ, ψ) for every residue.

Radius of gyration, Cα contacts, bounding box. Radius of gyration (Rg) is the root-mean-square distance of Cα atoms from their centroid — a single number for overall size and compactness. A globular domain of N residues has Rg ≈ 2.2·N^0.38 Å; an extended or disordered chain has a much larger Rg. The Cα contact count is the number of residue pairs whose Cα atoms are within 8 Å and are more than four positions apart in sequence — a standard proxy for tertiary packing density. The bounding box is the smallest axis-aligned box enclosing all Cα atoms.

Secondary structure (3-state, P-SEA). Three-state secondary structure (P-SEA) collapses the eight DSSP classes into helix (a), strand (b), and coil (c). P-SEA assigns these from Cα geometry alone — distances and angles — without requiring backbone oxygens, so it works on any Cα trace.

Secondary structure (8-state, DSSP). Secondary structure is the local, repeating backbone conformation. DSSP classifies it into eight states by reading the hydrogen-bond network: three helix types (H, G, I), two β types (E, B), two non-regular types (T, S), and unstructured coil (-).

Foldseek 3Di. The Foldseek 3Di string encodes local tertiary geometry as a 20-letter alphabet — one character per residue — derived from the relative positions of nearby Cα atoms. Unlike the amino-acid sequence, 3Di is a direct function of the 3D structure, so two proteins with the same fold have similar 3Di strings even at low sequence identity.

mmCIF coordinates. Structure coordinates are given as an mmCIF _atom_site loop: one row per atom with element, residue name, chain id, sequence number, and x/y/z position in Å. Only the four main-chain atoms per residue are included here; side chains are omitted to keep the record compact.

Sequence. This is the polypeptide sequence — one letter per residue, N-terminus first. Length ranges from a few dozen residues for small domains to over a thousand for large multi-domain proteins.